Protein AF-0000000087607797 (afdb_homodimer)

Solvent-accessible surface area (backbone atoms only — not comparable to full-atom values): 13703 Å² total; per-residue (Å²): 144,82,57,82,52,51,75,56,79,77,71,75,88,51,58,47,67,42,86,51,73,30,26,49,68,57,44,38,53,50,19,45,73,79,46,53,26,26,30,69,63,54,37,72,69,48,44,59,56,51,48,63,46,35,55,72,46,87,36,72,33,28,38,43,17,37,36,46,36,62,93,74,69,45,69,41,58,49,54,64,54,64,74,49,25,79,55,68,49,94,76,67,74,69,92,58,62,56,34,24,32,27,31,34,31,56,90,86,50,33,34,39,69,35,58,35,76,50,66,29,18,33,34,24,24,95,143,80,57,82,50,49,75,58,80,81,70,78,89,52,59,45,66,41,84,50,72,32,25,49,67,57,44,39,52,48,19,46,74,78,47,50,26,26,30,70,62,55,37,71,68,50,45,59,56,51,46,62,46,37,56,73,46,86,38,71,32,28,38,42,17,39,36,45,37,61,92,74,69,43,69,40,58,51,54,64,54,64,74,44,25,79,53,70,47,93,78,62,75,68,94,58,63,57,34,24,33,26,31,34,30,58,92,84,52,34,34,37,67,34,58,35,76,50,66,27,18,34,34,23,24,96

Organism: Neolamprologus brichardi (NCBI:txid32507)

Secondary structure (DSSP, 8-state):
---SSSS----S--EEEEEEEE-HHHHHHHHHHHSSEEPP--SHHHHHHHHHHHTT-SSSEEEEEEEEETTTTEEEE---HHHH---B-S-----SSSEEEEEESSTT--EEEEETTS-EEEEEE-/---TTSS----S--EEEEEEEE-HHHHHHHHHHHSS-BPP--SHHHHHHHHHHHTT-SSSEEEEEEEEETTTTEEEE---HHHH---B-TT----SSSEEEEEESSTT--EEEEETTS-EEEEEE-

Structure (mmCIF, N/CA/C/O backbone):
data_AF-0000000087607797-model_v1
#
loop_
_entity.id
_entity.type
_entity.pdbx_description
1 polymer 'Snaclec 3-like'
#
loop_
_atom_site.group_PDB
_atom_site.id
_atom_site.type_symbol
_atom_site.label_atom_id
_atom_site.label_alt_id
_atom_site.label_comp_id
_atom_site.label_asym_id
_atom_site.label_entity_id
_atom_site.label_seq_id
_atom_site.pdbx_PDB_ins_code
_atom_site.Cartn_x
_atom_site.Cartn_y
_atom_site.Cartn_z
_atom_site.occupancy
_atom_site.B_iso_or_equiv
_atom_site.auth_seq_id
_atom_site.auth_comp_id
_atom_site.auth_asym_id
_atom_site.auth_atom_id
_atom_site.pdbx_PDB_model_num
ATOM 1 N N . ASP A 1 1 ? 11.445 7.359 -18.75 1 22.53 1 ASP A N 1
ATOM 2 C CA . ASP A 1 1 ? 10.492 6.297 -19.078 1 22.53 1 ASP A CA 1
ATOM 3 C C . ASP A 1 1 ? 9.656 5.918 -17.859 1 22.53 1 ASP A C 1
ATOM 5 O O . ASP A 1 1 ? 10.031 5.02 -17.094 1 22.53 1 ASP A O 1
ATOM 9 N N . GLY A 1 2 ? 9.094 6.926 -16.938 1 30.2 2 GLY A N 1
ATOM 10 C CA . GLY A 1 2 ? 8.5 7.414 -15.695 1 30.2 2 GLY A CA 1
ATOM 11 C C . GLY A 1 2 ? 7.035 7.027 -15.547 1 30.2 2 GLY A C 1
ATOM 12 O O . GLY A 1 2 ? 6.289 7.691 -14.82 1 30.2 2 GLY A O 1
ATOM 13 N N . GLU A 1 3 ? 6.449 6.07 -16.406 1 34.41 3 GLU A N 1
ATOM 14 C CA . GLU A 1 3 ? 5.141 5.75 -16.969 1 34.41 3 GLU A CA 1
ATOM 15 C C . GLU A 1 3 ? 4.207 5.184 -15.898 1 34.41 3 GLU A C 1
ATOM 17 O O . GLU A 1 3 ? 2.984 5.223 -16.047 1 34.41 3 GLU A O 1
ATOM 22 N N . ILE A 1 4 ? 4.582 4.262 -15.031 1 42.34 4 ILE A N 1
ATOM 23 C CA . ILE A 1 4 ? 3.578 3.49 -14.305 1 42.34 4 ILE A CA 1
ATOM 24 C C . ILE A 1 4 ? 2.783 4.414 -13.383 1 42.34 4 ILE A C 1
ATOM 26 O O . ILE A 1 4 ? 1.7 4.055 -12.922 1 42.34 4 ILE A O 1
ATOM 30 N N . CYS A 1 5 ? 3.465 5.328 -12.891 1 48.12 5 CYS A N 1
ATOM 31 C CA . CYS A 1 5 ? 2.75 6.176 -11.938 1 48.12 5 CYS A CA 1
ATOM 32 C C . CYS A 1 5 ? 1.566 6.867 -12.609 1 48.12 5 CYS A C 1
ATOM 34 O O . CYS A 1 5 ? 0.668 7.363 -11.922 1 48.12 5 CYS A O 1
ATOM 36 N N . LYS A 1 6 ? 1.805 7.551 -13.68 1 42.91 6 LYS A N 1
ATOM 37 C CA . LYS A 1 6 ? 0.663 8.289 -14.211 1 42.91 6 LYS A CA 1
ATOM 38 C C . LYS A 1 6 ? -0.475 7.348 -14.586 1 42.91 6 LYS A C 1
ATOM 40 O O . LYS A 1 6 ? -0.25 6.156 -14.828 1 42.91 6 LYS A O 1
ATOM 45 N N . ASP A 1 7 ? -1.878 7.699 -14.664 1 44.25 7 ASP A N 1
ATOM 46 C CA . ASP A 1 7 ? -3.064 7.242 -15.383 1 44.25 7 ASP A CA 1
ATOM 47 C C . ASP A 1 7 ? -2.682 6.469 -16.641 1 44.25 7 ASP A C 1
ATOM 49 O O . ASP A 1 7 ? -3.5 6.309 -17.547 1 44.25 7 ASP A O 1
ATOM 53 N N . SER A 1 8 ? -1.524 6.434 -16.984 1 39.69 8 SER A N 1
ATOM 54 C CA . SER A 1 8 ? -1.26 6.125 -18.375 1 39.69 8 SER A CA 1
ATOM 55 C C . SER A 1 8 ? -1.844 4.77 -18.766 1 39.69 8 SER A C 1
ATOM 57 O O . SER A 1 8 ? -2.047 3.908 -17.906 1 39.69 8 SER A O 1
ATOM 59 N N . ALA A 1 9 ? -2.207 4.664 -20.188 1 39.06 9 ALA A N 1
ATOM 60 C CA . ALA A 1 9 ? -2.584 3.58 -21.094 1 39.06 9 ALA A CA 1
ATOM 61 C C . ALA A 1 9 ? -1.78 2.316 -20.797 1 39.06 9 ALA A C 1
ATOM 63 O O . ALA A 1 9 ? -0.552 2.314 -20.906 1 39.06 9 ALA A O 1
ATOM 64 N N . PHE A 1 10 ? -2.104 1.546 -19.797 1 43.53 10 PHE A N 1
ATOM 65 C CA . PHE A 1 10 ? -1.528 0.219 -19.609 1 43.53 10 PHE A CA 1
ATOM 66 C C . PHE A 1 10 ? -1.007 -0.334 -20.938 1 43.53 10 PHE A C 1
ATOM 68 O O . PHE A 1 10 ? -1.175 -1.52 -21.234 1 43.53 10 PHE A O 1
ATOM 75 N N . THR A 1 11 ? -0.557 0.449 -21.719 1 41.25 11 THR A N 1
ATOM 76 C CA . THR A 1 11 ? -0.225 -0.231 -22.969 1 41.25 11 THR A CA 1
ATOM 77 C C . THR A 1 11 ? 0.602 -1.484 -22.703 1 41.25 11 THR A C 1
ATOM 79 O O . THR A 1 11 ? 0.312 -2.555 -23.234 1 41.25 11 THR A O 1
ATOM 82 N N . SER A 1 12 ? 2.145 -1.383 -22.438 1 45.06 12 SER A N 1
ATOM 83 C CA . SER A 1 12 ? 3.059 -2.5 -22.656 1 45.06 12 SER A CA 1
ATOM 84 C C . SER A 1 12 ? 3.141 -3.387 -21.406 1 45.06 12 SER A C 1
ATOM 86 O O . SER A 1 12 ? 2.682 -3.002 -20.328 1 45.06 12 SER A O 1
ATOM 88 N N . GLU A 1 13 ? 3.994 -4.711 -21.531 1 55.5 13 GLU A N 1
ATOM 89 C CA . GLU A 1 13 ? 4.094 -5.871 -20.656 1 55.5 13 GLU A CA 1
ATOM 90 C C . GLU A 1 13 ? 4.641 -5.48 -19.281 1 55.5 13 GLU A C 1
ATOM 92 O O . GLU A 1 13 ? 5.855 -5.48 -19.078 1 55.5 13 GLU A O 1
ATOM 97 N N . LYS A 1 14 ? 3.922 -5.055 -18.297 1 80.81 14 LYS A N 1
ATOM 98 C CA . LYS A 1 14 ? 4.289 -4.453 -17.016 1 80.81 14 LYS A CA 1
ATOM 99 C C . LYS A 1 14 ? 4.477 -5.52 -15.938 1 80.81 14 LYS A C 1
ATOM 101 O O . LYS A 1 14 ? 4.945 -5.219 -14.836 1 80.81 14 LYS A O 1
ATOM 106 N N . TRP A 1 15 ? 4.363 -6.84 -16.562 1 90.06 15 TRP A N 1
ATOM 107 C CA . TRP A 1 15 ? 4.438 -7.895 -15.547 1 90.06 15 TRP A CA 1
ATOM 108 C C . TRP A 1 15 ? 5.117 -9.141 -16.109 1 90.06 15 TRP A C 1
ATOM 110 O O . TRP A 1 15 ? 5.09 -9.375 -17.328 1 90.06 15 TRP A O 1
ATOM 120 N N . ILE A 1 16 ? 5.738 -9.914 -15.305 1 94 16 ILE A N 1
ATOM 121 C CA . ILE A 1 16 ? 6.395 -11.156 -15.695 1 94 16 ILE A CA 1
ATOM 122 C C . ILE A 1 16 ? 6.051 -12.258 -14.695 1 94 16 ILE A C 1
ATOM 124 O O . ILE A 1 16 ? 6.023 -12.023 -13.484 1 94 16 ILE A O 1
ATOM 128 N N . LEU A 1 17 ? 5.766 -13.43 -15.242 1 97.19 17 LEU A N 1
ATOM 129 C CA . LEU A 1 17 ? 5.559 -14.617 -14.422 1 97.19 17 LEU A CA 1
ATOM 130 C C . LEU A 1 17 ? 6.883 -15.305 -14.117 1 97.19 17 LEU A C 1
ATOM 132 O O . LEU A 1 17 ? 7.695 -15.523 -15.016 1 97.19 17 LEU A O 1
ATOM 136 N N . ILE A 1 18 ? 7.125 -15.609 -12.859 1 98.56 18 ILE A N 1
ATOM 137 C CA . ILE A 1 18 ? 8.281 -16.406 -12.453 1 98.56 18 ILE A CA 1
ATOM 138 C C . ILE A 1 18 ? 7.832 -17.812 -12.078 1 98.56 18 ILE A C 1
ATOM 140 O O . ILE A 1 18 ? 7.121 -18 -11.086 1 98.56 18 ILE A O 1
ATOM 144 N N . ASN A 1 19 ? 8.281 -18.766 -12.828 1 98.31 19 ASN A N 1
ATOM 145 C CA . ASN A 1 19 ? 7.871 -20.156 -12.625 1 98.31 19 ASN A CA 1
ATOM 146 C C . ASN A 1 19 ? 8.781 -20.875 -11.633 1 98.31 19 ASN A C 1
ATOM 148 O O . ASN A 1 19 ? 9.281 -21.953 -11.914 1 98.31 19 ASN A O 1
ATOM 152 N N . GLU A 1 20 ? 9.07 -20.266 -10.539 1 98.31 20 GLU A N 1
ATOM 153 C CA . GLU A 1 20 ? 9.703 -20.844 -9.352 1 98.31 20 GLU A CA 1
ATOM 154 C C . GLU A 1 20 ? 8.75 -20.812 -8.156 1 98.31 20 GLU A C 1
ATOM 156 O O . GLU A 1 20 ? 7.957 -19.875 -8.008 1 98.31 20 GLU A O 1
ATOM 161 N N . SER A 1 21 ? 8.898 -21.859 -7.375 1 98.56 21 SER A N 1
ATOM 162 C CA . SER A 1 21 ? 8.047 -21.922 -6.195 1 98.56 21 SER A CA 1
ATOM 163 C C . SER A 1 21 ? 8.727 -21.297 -4.984 1 98.56 21 SER A C 1
ATOM 165 O O . SER A 1 21 ? 9.797 -21.75 -4.566 1 98.56 21 SER A O 1
ATOM 167 N N . LYS A 1 22 ? 8.156 -20.281 -4.418 1 98.75 22 LYS A N 1
ATOM 168 C CA . LYS A 1 22 ? 8.656 -19.594 -3.232 1 98.75 22 LYS A CA 1
ATOM 169 C C . LYS A 1 22 ? 7.516 -19.203 -2.295 1 98.75 22 LYS A C 1
ATOM 171 O O . LYS A 1 22 ? 6.363 -19.109 -2.719 1 98.75 22 LYS A O 1
ATOM 176 N N . ASN A 1 23 ? 7.875 -19.141 -1.031 1 98.31 23 ASN A N 1
ATOM 177 C CA . ASN A 1 23 ? 6.902 -18.5 -0.156 1 98.31 23 ASN A CA 1
ATOM 178 C C . ASN A 1 23 ? 6.781 -17.016 -0.458 1 98.31 23 ASN A C 1
ATOM 180 O O . ASN A 1 23 ? 7.539 -16.469 -1.267 1 98.31 23 ASN A O 1
ATOM 184 N N . TRP A 1 24 ? 5.852 -16.344 0.14 1 97.5 24 TRP A N 1
ATOM 185 C CA . TRP A 1 24 ? 5.52 -14.977 -0.252 1 97.5 24 TRP A CA 1
ATOM 186 C C . TRP A 1 24 ? 6.699 -14.039 -0.017 1 97.5 24 TRP A C 1
ATOM 188 O O . TRP A 1 24 ? 7.047 -13.234 -0.888 1 97.5 24 TRP A O 1
ATOM 198 N N . ASP A 1 25 ? 7.344 -14.172 1.191 1 96.06 25 ASP A N 1
ATOM 199 C CA . ASP A 1 25 ? 8.461 -13.289 1.521 1 96.06 25 ASP A CA 1
ATOM 200 C C . ASP A 1 25 ? 9.617 -13.484 0.543 1 96.06 25 ASP A C 1
ATOM 202 O O . ASP A 1 25 ? 10.211 -12.508 0.074 1 96.06 25 ASP A O 1
ATOM 206 N N . ASP A 1 26 ? 9.891 -14.695 0.254 1 97.75 26 ASP A N 1
ATOM 207 C CA . ASP A 1 26 ? 10.969 -14.977 -0.688 1 97.75 26 ASP A CA 1
ATOM 208 C C . ASP A 1 26 ? 10.609 -14.5 -2.092 1 97.75 26 ASP A C 1
ATOM 210 O O . ASP A 1 26 ? 11.484 -14.055 -2.846 1 97.75 26 ASP A O 1
ATOM 214 N N . ALA A 1 27 ? 9.367 -14.656 -2.5 1 98.31 27 ALA A N 1
ATOM 215 C CA . ALA A 1 27 ? 8.906 -14.148 -3.789 1 98.31 27 ALA A CA 1
ATOM 216 C C . ALA A 1 27 ? 9.086 -12.633 -3.871 1 98.31 27 ALA A C 1
ATOM 218 O O . ALA A 1 27 ? 9.531 -12.109 -4.895 1 98.31 27 ALA A O 1
ATOM 219 N N . LEU A 1 28 ? 8.711 -11.969 -2.803 1 96.44 28 LEU A N 1
ATOM 220 C CA . LEU A 1 28 ? 8.891 -10.523 -2.744 1 96.44 28 LEU A CA 1
ATOM 221 C C . LEU A 1 28 ? 10.359 -10.148 -2.896 1 96.44 28 LEU A C 1
ATOM 223 O O . LEU A 1 28 ? 10.695 -9.258 -3.672 1 96.44 28 LEU A O 1
ATOM 227 N N . ILE A 1 29 ? 11.203 -10.797 -2.127 1 95.56 29 ILE A N 1
ATOM 228 C CA . ILE A 1 29 ? 12.633 -10.531 -2.182 1 95.56 29 ILE A CA 1
ATOM 229 C C . ILE A 1 29 ? 13.148 -10.734 -3.605 1 95.56 29 ILE A C 1
ATOM 231 O O . ILE A 1 29 ? 13.922 -9.93 -4.117 1 95.56 29 ILE A O 1
ATOM 235 N N . TYR A 1 30 ? 12.727 -11.805 -4.273 1 97.38 30 TYR A N 1
ATOM 236 C CA . TYR A 1 30 ? 13.133 -12.086 -5.645 1 97.38 30 TYR A CA 1
ATOM 237 C C . TYR A 1 30 ? 12.734 -10.953 -6.578 1 97.38 30 TYR A C 1
ATOM 239 O O . TYR A 1 30 ? 13.547 -10.477 -7.371 1 97.38 30 TYR A O 1
ATOM 247 N N . CYS A 1 31 ? 11.438 -10.57 -6.574 1 95.62 31 CYS A N 1
ATOM 248 C CA . CYS A 1 31 ? 10.953 -9.508 -7.457 1 95.62 31 CYS A CA 1
ATOM 249 C C . CYS A 1 31 ? 11.719 -8.211 -7.219 1 95.62 31 CYS A C 1
ATOM 251 O O . CYS A 1 31 ? 12.062 -7.508 -8.172 1 95.62 31 CYS A O 1
ATOM 253 N N . ARG A 1 32 ? 12.016 -7.879 -6.027 1 91.62 32 ARG A N 1
ATOM 254 C CA . ARG A 1 32 ? 12.711 -6.637 -5.711 1 91.62 32 ARG A CA 1
ATOM 255 C C . ARG A 1 32 ? 14.164 -6.688 -6.176 1 91.62 32 ARG A C 1
ATOM 257 O O . ARG A 1 32 ? 14.742 -5.664 -6.551 1 91.62 32 ARG A O 1
ATOM 264 N N . LYS A 1 33 ? 14.727 -7.82 -6.074 1 94.5 33 LYS A N 1
ATOM 265 C CA . LYS A 1 33 ? 16.109 -7.992 -6.488 1 94.5 33 LYS A CA 1
ATOM 266 C C . LYS A 1 33 ? 16.25 -7.957 -8.008 1 94.5 33 LYS A C 1
ATOM 268 O O . LYS A 1 33 ? 17.219 -7.41 -8.539 1 94.5 33 LYS A O 1
ATOM 273 N N . HIS A 1 34 ? 15.312 -8.492 -8.758 1 95.25 34 HIS A N 1
ATOM 274 C CA . HIS A 1 34 ? 15.477 -8.727 -10.188 1 95.25 34 HIS A CA 1
ATOM 275 C C . HIS A 1 34 ? 14.539 -7.848 -11.008 1 95.25 34 HIS A C 1
ATOM 277 O O . HIS A 1 34 ? 14.734 -7.676 -12.211 1 95.25 34 HIS A O 1
ATOM 283 N N . HIS A 1 35 ? 13.477 -7.285 -10.312 1 91.38 35 HIS A N 1
ATOM 284 C CA . HIS A 1 35 ? 12.461 -6.461 -10.953 1 91.38 35 HIS A CA 1
ATOM 285 C C . HIS A 1 35 ? 12.023 -5.316 -10.047 1 91.38 35 HIS A C 1
ATOM 287 O O . HIS A 1 35 ? 12.859 -4.621 -9.469 1 91.38 35 HIS A O 1
ATOM 293 N N . ASP A 1 36 ? 10.766 -4.973 -10.031 1 85.5 36 ASP A N 1
ATOM 294 C CA . ASP A 1 36 ? 10.289 -3.889 -9.18 1 85.5 36 ASP A CA 1
ATOM 295 C C . ASP A 1 36 ? 9.695 -4.434 -7.883 1 85.5 36 ASP A C 1
ATOM 297 O O . ASP A 1 36 ? 10.297 -4.309 -6.816 1 85.5 36 ASP A O 1
ATOM 301 N N . ASN A 1 37 ? 8.5 -5.129 -7.98 1 90.75 37 ASN A N 1
ATOM 302 C CA . ASN A 1 37 ? 7.766 -5.648 -6.832 1 90.75 37 ASN A CA 1
ATOM 303 C C . ASN A 1 37 ? 6.82 -6.777 -7.238 1 90.75 37 ASN A C 1
ATOM 305 O O . ASN A 1 37 ? 6.629 -7.031 -8.43 1 90.75 37 ASN A O 1
ATOM 309 N N . LEU A 1 38 ? 6.293 -7.527 -6.223 1 94.38 38 LEU A N 1
ATOM 310 C CA . LEU A 1 38 ? 5.129 -8.352 -6.543 1 94.38 38 LEU A CA 1
ATOM 311 C C . LEU A 1 38 ? 4.004 -7.5 -7.121 1 94.38 38 LEU A C 1
ATOM 313 O O . LEU A 1 38 ? 3.797 -6.363 -6.691 1 94.38 38 LEU A O 1
ATOM 317 N N . VAL A 1 39 ? 3.277 -8.039 -8.023 1 91.31 39 VAL A N 1
ATOM 318 C CA . VAL A 1 39 ? 2.324 -7.273 -8.82 1 91.31 39 VAL A CA 1
ATOM 319 C C . VAL A 1 39 ? 1.138 -6.863 -7.953 1 91.31 39 VAL A C 1
ATOM 321 O O . VAL A 1 39 ? 0.654 -7.648 -7.137 1 91.31 39 VAL A O 1
ATOM 324 N N . SER A 1 40 ? 0.708 -5.633 -8.102 1 89.62 40 SER A N 1
ATOM 325 C CA . SER A 1 40 ? -0.552 -5.133 -7.562 1 89.62 40 SER A CA 1
ATOM 326 C C . SER A 1 40 ? -1.625 -5.062 -8.641 1 89.62 40 SER A C 1
ATOM 328 O O . SER A 1 40 ? -1.319 -4.828 -9.812 1 89.62 40 SER A O 1
ATOM 330 N N . ILE A 1 41 ? -2.883 -5.316 -8.258 1 87.25 41 ILE A N 1
ATOM 331 C CA . ILE A 1 41 ? -4.016 -5.23 -9.172 1 87.25 41 ILE A CA 1
ATOM 332 C C . ILE A 1 41 ? -5.047 -4.246 -8.625 1 87.25 41 ILE A C 1
ATOM 334 O O . ILE A 1 41 ? -5.75 -4.547 -7.66 1 87.25 41 ILE A O 1
ATOM 338 N N . THR A 1 42 ? -5.145 -3.107 -9.289 1 82.06 42 THR A N 1
ATOM 339 C CA . THR A 1 42 ? -6.016 -2.076 -8.734 1 82.06 42 THR A CA 1
ATOM 340 C C . THR A 1 42 ? -7.121 -1.715 -9.727 1 82.06 42 THR A C 1
ATOM 342 O O . THR A 1 42 ? -7.848 -0.741 -9.523 1 82.06 42 THR A O 1
ATOM 345 N N . SER A 1 43 ? -7.176 -2.449 -10.844 1 81.75 43 SER A N 1
ATOM 346 C CA . SER A 1 43 ? -8.234 -2.242 -11.82 1 81.75 43 SER A CA 1
ATOM 347 C C . SER A 1 43 ? -8.594 -3.541 -12.539 1 81.75 43 SER A C 1
ATOM 349 O O . SER A 1 43 ? -7.793 -4.477 -12.562 1 81.75 43 SER A O 1
ATOM 351 N N . SER A 1 44 ? -9.766 -3.506 -13.148 1 86.06 44 SER A N 1
ATOM 352 C CA . SER A 1 44 ? -10.195 -4.672 -13.914 1 86.06 44 SER A CA 1
ATOM 353 C C . SER A 1 44 ? -9.305 -4.898 -15.125 1 86.06 44 SER A C 1
ATOM 355 O O . SER A 1 44 ? -9.07 -6.039 -15.531 1 86.06 44 SER A O 1
ATOM 357 N N . GLU A 1 45 ? -8.859 -3.811 -15.656 1 83.75 45 GLU A N 1
ATOM 358 C CA . GLU A 1 45 ? -7.953 -3.914 -16.797 1 83.75 45 GLU A CA 1
ATOM 359 C C . GLU A 1 45 ? -6.652 -4.605 -16.391 1 83.75 45 GLU A C 1
ATOM 361 O O . GLU A 1 45 ? -6.172 -5.488 -17.109 1 83.75 45 GLU A O 1
ATOM 366 N N . GLN A 1 46 ? -6.078 -4.254 -15.297 1 85.06 46 GLN A N 1
ATOM 367 C CA . GLN A 1 46 ? -4.867 -4.902 -14.797 1 85.06 46 GLN A CA 1
ATOM 368 C C . GLN A 1 46 ? -5.113 -6.379 -14.508 1 85.06 46 GLN A C 1
ATOM 370 O O . GLN A 1 46 ? -4.273 -7.227 -14.812 1 85.06 46 GLN A O 1
ATOM 375 N N . GLN A 1 47 ? -6.266 -6.664 -13.922 1 89.75 47 GLN A N 1
ATOM 376 C CA . GLN A 1 47 ? -6.629 -8.039 -13.617 1 89.75 47 GLN A CA 1
ATOM 377 C C . GLN A 1 47 ? -6.605 -8.906 -14.875 1 89.75 47 GLN A C 1
ATOM 379 O O . GLN A 1 47 ? -6.074 -10.016 -14.859 1 89.75 47 GLN A O 1
ATOM 384 N N . GLU A 1 48 ? -7.195 -8.414 -15.906 1 90.25 48 GLU A N 1
ATOM 385 C CA . GLU A 1 48 ? -7.262 -9.156 -17.156 1 90.25 48 GLU A CA 1
ATOM 386 C C . GLU A 1 48 ? -5.867 -9.422 -17.719 1 90.25 48 GLU A C 1
ATOM 388 O O . GLU A 1 48 ? -5.598 -10.508 -18.234 1 90.25 48 GLU A O 1
ATOM 393 N N . LEU A 1 49 ? -5.008 -8.492 -17.594 1 88.31 49 LEU A N 1
ATOM 394 C CA . LEU A 1 49 ? -3.654 -8.625 -18.109 1 88.31 49 LEU A CA 1
ATOM 395 C C . LEU A 1 49 ? -2.832 -9.578 -17.25 1 88.31 49 LEU A C 1
ATOM 397 O O . LEU A 1 49 ? -2.066 -10.391 -17.766 1 88.31 49 LEU A O 1
ATOM 401 N N . VAL A 1 50 ? -2.916 -9.492 -16 1 92.25 50 VAL A N 1
ATOM 402 C CA . VAL A 1 50 ? -2.154 -10.312 -15.07 1 92.25 50 VAL A CA 1
ATOM 403 C C . VAL A 1 50 ? -2.619 -11.766 -15.164 1 92.25 50 VAL A C 1
ATO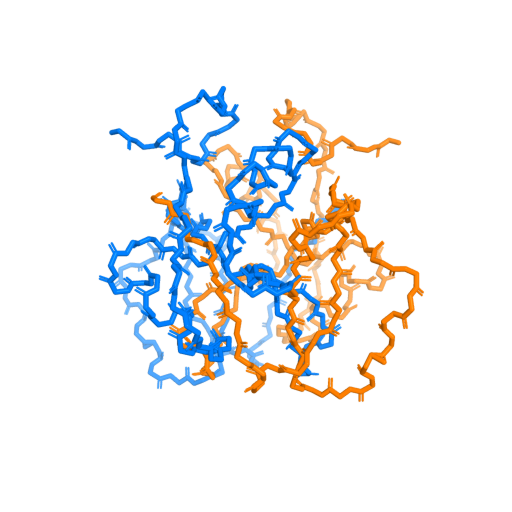M 405 O O . VAL A 1 50 ? -1.808 -12.688 -15.078 1 92.25 50 VAL A O 1
ATOM 408 N N . LYS A 1 51 ? -3.92 -11.961 -15.32 1 93.81 51 LYS A N 1
ATOM 409 C CA . LYS A 1 51 ? -4.43 -13.328 -15.43 1 93.81 51 LYS A CA 1
ATOM 410 C C . LYS A 1 51 ? -3.82 -14.047 -16.625 1 93.81 51 LYS A C 1
ATOM 412 O O . LYS A 1 51 ? -3.602 -15.258 -16.578 1 93.81 51 LYS A O 1
ATOM 417 N N . GLU A 1 52 ? -3.627 -13.336 -17.672 1 92.38 52 GLU A N 1
ATOM 418 C CA . GLU A 1 52 ? -3.018 -13.938 -18.859 1 92.38 52 GLU A CA 1
ATOM 419 C C . GLU A 1 52 ? -1.64 -14.508 -18.531 1 92.38 52 GLU A C 1
ATOM 421 O O . GLU A 1 52 ? -1.262 -15.562 -19.062 1 92.38 52 GLU A O 1
ATOM 426 N N . LYS A 1 53 ? -0.894 -13.828 -17.703 1 94.12 53 LYS A N 1
ATOM 427 C CA . LYS A 1 53 ? 0.406 -14.336 -17.281 1 94.12 53 LYS A CA 1
ATOM 428 C C . LYS A 1 53 ? 0.247 -15.539 -16.359 1 94.12 53 LYS A C 1
ATOM 430 O O . LYS A 1 53 ? 0.991 -16.516 -16.469 1 94.12 53 LYS A O 1
ATOM 435 N N . ALA A 1 54 ? -0.701 -15.484 -15.547 1 96.5 54 ALA A N 1
ATOM 436 C CA . ALA A 1 54 ? -0.905 -16.5 -14.531 1 96.5 54 ALA A CA 1
ATOM 437 C C . ALA A 1 54 ? -1.272 -17.844 -15.164 1 96.5 54 ALA A C 1
ATOM 439 O O . ALA A 1 54 ? -1.001 -18.906 -14.586 1 96.5 54 ALA A O 1
ATOM 440 N N . GLU A 1 55 ? -1.906 -17.781 -16.266 1 96.5 55 GLU A N 1
ATOM 441 C CA . GLU A 1 55 ? -2.367 -19 -16.938 1 96.5 55 GLU A CA 1
ATOM 442 C C . GLU A 1 55 ? -1.194 -19.891 -17.328 1 96.5 55 GLU A C 1
ATOM 444 O O . GLU A 1 55 ? -1.368 -21.094 -17.547 1 96.5 55 GLU A O 1
ATOM 449 N N . ASN A 1 56 ? -0.032 -19.359 -17.406 1 97.06 56 ASN A N 1
ATOM 450 C CA . ASN A 1 56 ? 1.153 -20.125 -17.797 1 97.06 56 ASN A CA 1
ATOM 451 C C . ASN A 1 56 ? 1.905 -20.641 -16.578 1 97.06 56 ASN A C 1
ATOM 453 O O . ASN A 1 56 ? 2.955 -21.281 -16.719 1 97.06 56 ASN A O 1
ATOM 457 N N . ALA A 1 57 ? 1.409 -20.453 -15.406 1 98.31 57 ALA A N 1
ATOM 458 C CA . ALA A 1 57 ? 2.062 -20.891 -14.18 1 98.31 57 ALA A CA 1
ATOM 459 C C . ALA A 1 57 ? 2.006 -22.406 -14.031 1 98.31 57 ALA A C 1
ATOM 461 O O . ALA A 1 57 ? 1.072 -23.047 -14.523 1 98.31 57 ALA A O 1
ATOM 462 N N . THR A 1 58 ? 2.982 -22.922 -13.312 1 98.38 58 THR A N 1
ATOM 463 C CA . THR A 1 58 ? 3.018 -24.359 -13.078 1 98.38 58 THR A CA 1
ATOM 464 C C . THR A 1 58 ? 2.322 -24.719 -11.766 1 98.38 58 THR A C 1
ATOM 466 O O . THR A 1 58 ? 2.027 -25.875 -11.508 1 98.38 58 THR A O 1
ATOM 469 N N . THR A 1 59 ? 2.088 -23.766 -10.898 1 98.62 59 THR A N 1
ATOM 470 C CA . THR A 1 59 ? 1.371 -23.984 -9.641 1 98.62 59 THR A CA 1
ATOM 471 C C . THR A 1 59 ? -0.088 -23.547 -9.773 1 98.62 59 THR A C 1
ATOM 473 O O . THR A 1 59 ? -0.432 -22.766 -10.656 1 98.62 59 THR A O 1
ATOM 476 N N . ALA A 1 60 ? -0.943 -24.062 -8.914 1 98.06 60 ALA A N 1
ATOM 477 C CA . ALA A 1 60 ? -2.379 -23.797 -8.953 1 98.06 60 ALA A CA 1
ATOM 478 C C . ALA A 1 60 ? -2.676 -22.344 -8.578 1 98.06 60 ALA A C 1
ATOM 480 O O . ALA A 1 60 ? -3.775 -21.844 -8.82 1 98.06 60 ALA A O 1
ATOM 481 N N . TYR A 1 61 ? -1.726 -21.719 -7.961 1 98.19 61 TYR A N 1
ATOM 482 C CA . TYR A 1 61 ? -1.834 -20.328 -7.539 1 98.19 61 TYR A CA 1
ATOM 483 C C . TYR A 1 61 ? -0.566 -19.562 -7.879 1 98.19 61 TYR A C 1
ATOM 485 O O . TYR A 1 61 ? 0.495 -20.156 -8.086 1 98.19 61 TYR A O 1
ATOM 493 N N . VAL A 1 62 ? -0.759 -18.188 -7.988 1 98.75 62 VAL A N 1
ATOM 494 C CA . VAL A 1 62 ? 0.398 -17.312 -8.078 1 98.75 62 VAL A CA 1
ATOM 495 C C . VAL A 1 62 ? 0.296 -16.203 -7.027 1 98.75 62 VAL A C 1
ATOM 497 O O . VAL A 1 62 ? -0.791 -15.688 -6.77 1 98.75 62 VAL A O 1
ATOM 500 N N . TRP A 1 63 ? 1.451 -15.922 -6.41 1 98.5 63 TRP A N 1
ATOM 501 C CA . TRP A 1 63 ? 1.467 -14.852 -5.426 1 98.5 63 TRP A CA 1
ATOM 502 C C . TRP A 1 63 ? 1.246 -13.492 -6.09 1 98.5 63 TRP A C 1
ATOM 504 O O . TRP A 1 63 ? 1.827 -13.211 -7.141 1 98.5 63 TRP A O 1
ATOM 514 N N . LEU A 1 64 ? 0.436 -12.719 -5.492 1 96.62 64 LEU A N 1
ATOM 515 C CA . LEU A 1 64 ? 0.299 -11.289 -5.754 1 96.62 64 LEU A CA 1
ATOM 516 C C . LEU A 1 64 ? 0.939 -10.469 -4.641 1 96.62 64 LEU A C 1
ATOM 518 O O . LEU A 1 64 ? 1.33 -11.016 -3.605 1 96.62 64 LEU A O 1
ATOM 522 N N . GLY A 1 65 ? 1 -9.172 -4.867 1 94.81 65 GLY A N 1
ATOM 523 C CA . GLY A 1 65 ? 1.651 -8.289 -3.908 1 94.81 65 GLY A CA 1
ATOM 524 C C . GLY A 1 65 ? 0.725 -7.828 -2.801 1 94.81 65 GLY A C 1
ATOM 525 O O . GLY A 1 65 ? 0.901 -6.738 -2.252 1 94.81 65 GLY A O 1
ATOM 526 N N . LEU A 1 66 ? -0.27 -8.562 -2.438 1 92.31 66 LEU A N 1
ATOM 527 C CA . LEU A 1 66 ? -1.233 -8.195 -1.407 1 92.31 66 LEU A CA 1
ATOM 528 C C . LEU A 1 66 ? -0.981 -8.969 -0.121 1 92.31 66 LEU A C 1
ATOM 530 O O . LEU A 1 66 ? -0.933 -10.203 -0.135 1 92.31 66 LEU A O 1
ATOM 534 N N . ARG A 1 67 ? -0.801 -8.25 1.014 1 91.44 67 ARG A N 1
ATOM 535 C CA . ARG A 1 67 ? -0.418 -8.844 2.291 1 91.44 67 ARG A CA 1
ATOM 536 C C . ARG A 1 67 ? -1.278 -8.297 3.426 1 91.44 67 ARG A C 1
ATOM 538 O O . ARG A 1 67 ? -1.772 -7.168 3.352 1 91.44 67 ARG A O 1
ATOM 545 N N . TYR A 1 68 ? -1.451 -9.164 4.469 1 89.62 68 TYR A N 1
ATOM 546 C CA . TYR A 1 68 ? -2.184 -8.742 5.66 1 89.62 68 TYR A CA 1
ATOM 547 C C . TYR A 1 68 ? -1.229 -8.273 6.75 1 89.62 68 TYR A C 1
ATOM 549 O O . TYR A 1 68 ? -0.216 -8.922 7.023 1 89.62 68 TYR A O 1
ATOM 557 N N . SER A 1 69 ? -1.492 -7.094 7.25 1 87 69 SER A N 1
ATOM 558 C CA . SER A 1 69 ? -0.791 -6.621 8.438 1 87 69 SER A CA 1
ATOM 559 C C . SER A 1 69 ? -1.614 -6.859 9.703 1 87 69 SER A C 1
ATOM 561 O O . SER A 1 69 ? -2.641 -6.211 9.906 1 87 69 SER A O 1
ATOM 563 N N . CYS A 1 70 ? -1.071 -7.723 10.5 1 86 70 CYS A N 1
ATOM 564 C CA . CYS A 1 70 ? -1.761 -7.992 11.758 1 86 70 CYS A CA 1
ATOM 565 C C . CYS A 1 70 ? -1.701 -6.781 12.68 1 86 70 CYS A C 1
ATOM 567 O O . CYS A 1 70 ? -2.68 -6.465 13.359 1 86 70 CYS A O 1
ATOM 569 N N . ALA A 1 71 ? -0.597 -6.133 12.695 1 82.25 71 ALA A N 1
ATOM 570 C CA . ALA A 1 71 ? -0.392 -4.98 13.57 1 82.25 71 ALA A CA 1
ATOM 571 C C . ALA A 1 71 ? -1.377 -3.863 13.242 1 82.25 71 ALA A C 1
ATOM 573 O O . ALA A 1 71 ? -1.885 -3.193 14.148 1 82.25 71 ALA A O 1
ATOM 574 N N . LEU A 1 72 ? -1.701 -3.709 11.977 1 84.19 72 LEU A N 1
ATOM 575 C CA . LEU A 1 72 ? -2.553 -2.598 11.57 1 84.19 72 LEU A CA 1
ATOM 576 C C . LEU A 1 72 ? -3.961 -3.084 11.242 1 84.19 72 LEU A C 1
ATOM 578 O O . LEU A 1 72 ? -4.863 -2.275 11.016 1 84.19 72 LEU A O 1
ATOM 582 N N . ASP A 1 73 ? -4.121 -4.391 11.195 1 84.56 73 ASP A N 1
ATOM 583 C CA . ASP A 1 73 ? -5.391 -5.031 10.859 1 84.56 73 ASP A CA 1
ATOM 584 C C . ASP A 1 73 ? -5.91 -4.543 9.508 1 84.56 73 ASP A C 1
ATOM 586 O O . ASP A 1 73 ? -7.055 -4.098 9.406 1 84.56 73 ASP A O 1
ATOM 590 N N . LEU A 1 74 ? -5.066 -4.594 8.492 1 84.44 74 LEU A N 1
ATOM 591 C CA . LEU A 1 74 ? -5.465 -4.172 7.152 1 84.44 74 LEU A CA 1
ATOM 592 C C . LEU A 1 74 ? -4.691 -4.941 6.086 1 84.44 74 LEU A C 1
ATOM 594 O O . LEU A 1 74 ? -3.594 -5.441 6.352 1 84.44 74 LEU A O 1
ATOM 598 N N . TRP A 1 75 ? -5.336 -5.012 4.922 1 87.19 75 TRP A N 1
ATOM 599 C CA . TRP A 1 75 ? -4.66 -5.5 3.723 1 87.19 75 TRP A CA 1
ATOM 600 C C . TRP A 1 75 ? -3.973 -4.363 2.979 1 87.19 75 TRP A C 1
ATOM 602 O O . TRP A 1 75 ? -4.523 -3.266 2.865 1 87.19 75 TRP A O 1
ATOM 612 N N . PHE A 1 76 ? -2.74 -4.633 2.531 1 86.5 76 PHE A N 1
ATOM 613 C CA . PHE A 1 76 ? -2.076 -3.588 1.763 1 86.5 76 PHE A CA 1
ATOM 614 C C . PHE A 1 76 ? -1.293 -4.184 0.6 1 86.5 76 PHE A C 1
ATOM 616 O O . PHE A 1 76 ? -0.765 -5.293 0.704 1 86.5 76 PHE A O 1
ATOM 623 N N . TRP A 1 77 ? -1.229 -3.5 -0.51 1 88.44 77 TRP A N 1
ATOM 624 C CA . TRP A 1 77 ? -0.36 -3.836 -1.633 1 88.44 77 TRP A CA 1
ATOM 625 C C . TRP A 1 77 ? 1.075 -3.402 -1.358 1 88.44 77 TRP A C 1
ATOM 627 O O . TRP A 1 77 ? 1.312 -2.309 -0.84 1 88.44 77 TRP A O 1
ATOM 637 N N . VAL A 1 78 ? 1.957 -4.344 -1.727 1 86.62 78 VAL A N 1
ATOM 638 C CA . VAL A 1 78 ? 3.359 -3.943 -1.689 1 86.62 78 VAL A CA 1
ATOM 639 C C . VAL A 1 78 ? 3.748 -3.295 -3.018 1 86.62 78 VAL A C 1
ATOM 641 O O . VAL A 1 78 ? 3.525 -3.871 -4.086 1 86.62 78 VAL A O 1
ATOM 644 N N . ASP A 1 79 ? 3.529 -2.037 -3.252 1 72.12 79 ASP A N 1
ATOM 645 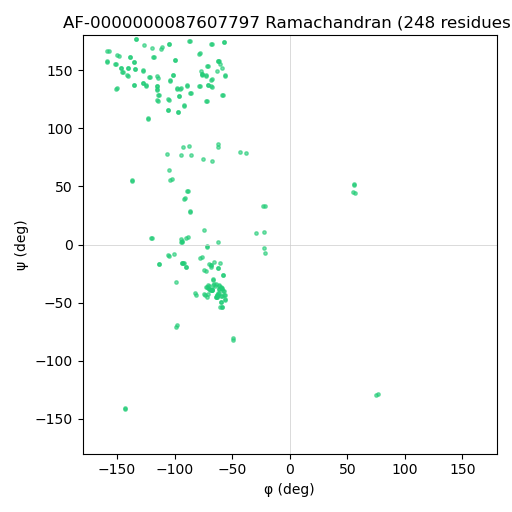C CA . ASP A 1 79 ? 3.854 -1.475 -4.559 1 72.12 79 ASP A CA 1
ATOM 646 C C . ASP A 1 79 ? 4.762 -0.255 -4.422 1 72.12 79 ASP A C 1
ATOM 648 O O . ASP A 1 79 ? 5.188 0.087 -3.316 1 72.12 79 ASP A O 1
ATOM 652 N N . ASP A 1 80 ? 5.129 0.035 -5.691 1 65.62 80 ASP A N 1
ATOM 653 C CA . ASP A 1 80 ? 6.129 1.099 -5.746 1 65.62 80 ASP A CA 1
ATOM 654 C C . ASP A 1 80 ? 5.465 2.467 -5.895 1 65.62 80 ASP A C 1
ATOM 656 O O . ASP A 1 80 ? 5.902 3.289 -6.703 1 65.62 80 ASP A O 1
ATOM 660 N N . GLN A 1 81 ? 4.48 2.586 -5.266 1 68 81 GLN A N 1
ATOM 661 C CA . GLN A 1 81 ? 3.822 3.879 -5.422 1 68 81 GLN A CA 1
ATOM 662 C C . GLN A 1 81 ? 4.762 5.023 -5.043 1 68 81 GLN A C 1
ATOM 664 O O . GLN A 1 81 ? 4.617 6.141 -5.547 1 68 81 GLN A O 1
ATOM 669 N N . LEU A 1 82 ? 5.711 4.766 -4.199 1 69.12 82 LEU A N 1
ATOM 670 C CA . LEU A 1 82 ? 6.688 5.789 -3.852 1 69.12 82 LEU A CA 1
ATOM 671 C C . LEU A 1 82 ? 7.594 6.098 -5.039 1 69.12 82 LEU A C 1
ATOM 673 O O . LEU A 1 82 ? 8.203 7.168 -5.102 1 69.12 82 LEU A O 1
ATOM 677 N N . ALA A 1 83 ? 7.586 5.199 -5.898 1 64.56 83 ALA A N 1
ATOM 678 C CA . ALA A 1 83 ? 8.398 5.426 -7.09 1 64.56 83 ALA A CA 1
ATOM 679 C C . ALA A 1 83 ? 7.766 6.473 -8 1 64.56 83 ALA A C 1
ATOM 681 O O . ALA A 1 83 ? 8.453 7.113 -8.797 1 64.56 83 ALA A O 1
ATOM 682 N N . CYS A 1 84 ? 6.492 6.637 -7.844 1 68.56 84 CYS A N 1
ATOM 683 C CA . CYS A 1 84 ? 5.793 7.566 -8.727 1 68.56 84 CYS A CA 1
ATOM 684 C C . CYS A 1 84 ? 5.957 9 -8.242 1 68.56 84 CYS A C 1
ATOM 686 O O . CYS A 1 84 ? 6.113 9.914 -9.055 1 68.56 84 CYS A O 1
ATOM 688 N N . TYR A 1 85 ? 5.84 9.195 -7.027 1 82.62 85 TYR A N 1
ATOM 689 C CA . TYR A 1 85 ? 5.996 10.523 -6.453 1 82.62 85 TYR A CA 1
ATOM 690 C C . TYR A 1 85 ? 6.539 10.445 -5.031 1 82.62 85 TYR A C 1
ATOM 692 O O . TYR A 1 85 ? 6.121 9.586 -4.25 1 82.62 85 TYR A O 1
ATOM 700 N N . GLN A 1 86 ? 7.5 11.25 -4.715 1 87.88 86 GLN A N 1
ATOM 701 C CA . GLN A 1 86 ? 8.008 11.414 -3.357 1 87.88 86 GLN A CA 1
ATOM 702 C C . GLN A 1 86 ? 8.445 12.852 -3.1 1 87.88 86 GLN A C 1
ATOM 704 O O . GLN A 1 86 ? 8.82 13.562 -4.031 1 87.88 86 GLN A O 1
ATOM 709 N N . ASN A 1 87 ? 8.32 13.273 -1.927 1 93.31 87 ASN A N 1
ATOM 710 C CA . ASN A 1 87 ? 8.695 14.625 -1.541 1 93.31 87 ASN A CA 1
ATOM 711 C C . ASN A 1 87 ? 9.445 14.641 -0.212 1 93.31 87 ASN A C 1
ATOM 713 O O . ASN A 1 87 ? 9.086 15.383 0.703 1 93.31 87 ASN A O 1
ATOM 717 N N . TRP A 1 88 ? 10.5 13.891 -0.131 1 92.75 88 TRP A N 1
ATOM 718 C CA . TRP A 1 88 ? 11.25 13.672 1.102 1 92.75 88 TRP A CA 1
ATOM 719 C C . TRP A 1 88 ? 12.055 14.914 1.478 1 92.75 88 TRP A C 1
ATOM 721 O O . TRP A 1 88 ? 12.609 15.594 0.608 1 92.75 88 TRP A O 1
ATOM 731 N N . ALA A 1 89 ? 12.125 15.086 2.748 1 92 89 ALA A N 1
ATOM 732 C CA . ALA A 1 89 ? 13.125 16.016 3.258 1 92 89 ALA A CA 1
ATOM 733 C C . ALA A 1 89 ? 14.523 15.406 3.217 1 92 89 ALA A C 1
ATOM 735 O O . ALA A 1 89 ? 14.664 14.18 3.246 1 92 89 ALA A O 1
ATOM 736 N N . ASN A 1 90 ? 15.711 16.031 2.98 1 80.75 90 ASN A N 1
ATOM 737 C CA . ASN A 1 90 ? 17.094 15.57 2.871 1 80.75 90 ASN A CA 1
ATOM 738 C C . ASN A 1 90 ? 17.562 14.914 4.168 1 80.75 90 ASN A C 1
ATOM 740 O O . ASN A 1 90 ? 18.469 14.086 4.152 1 80.75 90 ASN A O 1
ATOM 744 N N . GLU A 1 91 ? 17.172 14.891 5.301 1 61.75 91 GLU A N 1
ATOM 745 C CA . GLU A 1 91 ? 17.812 14.523 6.559 1 61.75 91 GLU A CA 1
ATOM 746 C C . GLU A 1 91 ? 17.453 13.102 6.969 1 61.75 91 GLU A C 1
ATOM 748 O O . GLU A 1 91 ? 18.203 12.445 7.695 1 61.75 91 GLU A O 1
ATOM 753 N N . THR A 1 92 ? 16.219 12.203 6.797 1 58 92 THR A N 1
ATOM 754 C CA . THR A 1 92 ? 15.695 11.555 7.992 1 58 92 THR A CA 1
ATOM 755 C C . THR A 1 92 ? 16.016 10.062 7.988 1 58 92 THR A C 1
ATOM 757 O O . THR A 1 92 ? 15.5 9.312 7.164 1 58 92 THR A O 1
ATOM 760 N N . ASP A 1 93 ? 17.125 9.617 8.281 1 57.47 93 ASP A N 1
ATOM 761 C CA . ASP A 1 93 ? 17.422 8.219 8.578 1 57.47 93 ASP A CA 1
ATOM 762 C C . ASP A 1 93 ? 16.766 7.785 9.891 1 57.47 93 ASP A C 1
ATOM 764 O O . ASP A 1 93 ? 17 8.383 10.938 1 57.47 93 ASP A O 1
ATOM 768 N N . THR A 1 94 ? 15.648 7.582 10.18 1 63.03 94 THR A N 1
ATOM 769 C CA . THR A 1 94 ? 15.398 7.129 11.539 1 63.03 94 THR A CA 1
ATOM 770 C C . THR A 1 94 ? 15.367 5.605 11.609 1 63.03 94 THR A C 1
ATOM 772 O O . THR A 1 94 ? 14.859 4.949 10.695 1 63.03 94 THR A O 1
ATOM 775 N N . GLY A 1 95 ? 16.609 5.039 11.727 1 61.5 95 GLY A N 1
ATOM 776 C CA . GLY A 1 95 ? 17.062 3.676 11.969 1 61.5 95 GLY A CA 1
ATOM 777 C C . GLY A 1 95 ? 16.078 2.867 12.797 1 61.5 95 GLY A C 1
ATOM 778 O O . GLY A 1 95 ? 16.469 1.879 13.43 1 61.5 95 GLY A O 1
ATOM 779 N N . HIS A 1 96 ? 14.758 3.314 13.102 1 74.75 96 HIS A N 1
ATOM 780 C CA . HIS A 1 96 ? 13.977 2.475 14 1 74.75 96 HIS A CA 1
ATOM 781 C C . HIS A 1 96 ? 12.719 1.959 13.312 1 74.75 96 HIS A C 1
ATOM 783 O O . HIS A 1 96 ? 12.375 2.402 12.219 1 74.75 96 HIS A O 1
ATOM 789 N N . CYS A 1 97 ? 12.109 0.938 13.812 1 84.06 97 CYS A N 1
ATOM 790 C CA . CYS A 1 97 ? 10.93 0.243 13.305 1 84.06 97 CYS A CA 1
ATOM 791 C C . CYS A 1 97 ? 9.664 1.039 13.594 1 84.06 97 CYS A C 1
ATOM 793 O O . CYS A 1 97 ? 8.633 0.826 12.945 1 84.06 97 CYS A O 1
ATOM 795 N N . ASN A 1 98 ? 9.656 2.066 14.383 1 88.69 98 ASN A N 1
ATOM 796 C CA . ASN A 1 98 ? 8.469 2.834 14.75 1 88.69 98 ASN A CA 1
ATOM 797 C C . ASN A 1 98 ? 8.414 4.164 14 1 88.69 98 ASN A C 1
ATOM 799 O O . ASN A 1 98 ? 8.32 5.223 14.625 1 88.69 98 ASN A O 1
ATOM 803 N N . LEU A 1 99 ? 8.469 3.998 12.625 1 92.62 99 LEU A N 1
ATOM 804 C CA . LEU A 1 99 ? 8.547 5.215 11.828 1 92.62 99 LEU A CA 1
ATOM 805 C C . LEU A 1 99 ? 7.305 5.379 10.961 1 92.62 99 LEU A C 1
ATOM 807 O O . LEU A 1 99 ? 6.789 4.402 10.414 1 92.62 99 LEU A O 1
ATOM 811 N N . ALA A 1 100 ? 6.836 6.551 10.945 1 94.88 100 ALA A N 1
ATOM 812 C CA . ALA A 1 100 ? 5.812 7.016 10.016 1 94.88 100 ALA A CA 1
ATOM 813 C C . ALA A 1 100 ? 6.191 8.367 9.414 1 94.88 100 ALA A C 1
ATOM 815 O O . ALA A 1 100 ? 7.242 8.93 9.734 1 94.88 100 ALA A O 1
ATOM 816 N N . VAL A 1 101 ? 5.316 8.797 8.5 1 95.25 101 VAL A N 1
ATOM 817 C CA . VAL A 1 101 ? 5.719 10 7.785 1 95.25 101 VAL A CA 1
ATOM 818 C C . VAL A 1 101 ? 4.754 11.141 8.109 1 95.25 101 VAL A C 1
ATOM 820 O O . VAL A 1 101 ? 3.539 10.938 8.156 1 95.25 101 VAL A O 1
ATOM 823 N N . ALA A 1 102 ? 5.312 12.25 8.383 1 97.25 102 ALA A N 1
ATOM 824 C CA . ALA A 1 102 ? 4.566 13.492 8.555 1 97.25 102 ALA A CA 1
ATOM 825 C C . ALA A 1 102 ? 5.051 14.562 7.578 1 97.25 102 ALA A C 1
ATOM 827 O O . ALA A 1 102 ? 6.234 14.609 7.234 1 97.25 102 ALA A O 1
ATOM 828 N N . MET A 1 103 ? 4.125 15.336 7.129 1 97.69 103 MET A N 1
ATOM 829 C CA . MET A 1 103 ? 4.445 16.469 6.273 1 97.69 103 MET A CA 1
ATOM 830 C C . MET A 1 103 ? 4.52 17.766 7.082 1 97.69 103 MET A C 1
ATOM 832 O O . MET A 1 103 ? 3.672 18 7.945 1 97.69 103 MET A O 1
ATOM 836 N N . GLU A 1 104 ? 5.512 18.516 6.836 1 97.62 104 GLU A N 1
ATOM 837 C CA . GLU A 1 104 ? 5.586 19.797 7.523 1 97.62 104 GLU A CA 1
ATOM 838 C C . GLU A 1 104 ? 4.488 20.75 7.039 1 97.62 104 GLU A C 1
ATOM 840 O O . GLU A 1 104 ? 4.156 20.766 5.852 1 97.62 104 GLU A O 1
ATOM 845 N N . THR A 1 105 ? 3.908 21.531 7.938 1 97.88 105 THR A N 1
ATOM 846 C CA . THR A 1 105 ? 2.758 22.359 7.602 1 97.88 105 THR A CA 1
ATOM 847 C C . THR A 1 105 ? 3.207 23.734 7.113 1 97.88 105 THR A C 1
ATOM 849 O O . THR A 1 105 ? 2.428 24.453 6.496 1 97.88 105 THR A O 1
ATOM 852 N N . GLY A 1 106 ? 4.402 24.094 7.426 1 93.81 106 GLY A N 1
ATOM 853 C CA . GLY A 1 106 ? 5.012 25.312 6.918 1 93.81 106 GLY A CA 1
ATOM 854 C C . GLY A 1 106 ? 6.152 25.047 5.949 1 93.81 106 GLY A C 1
ATOM 855 O O . GLY A 1 106 ? 6.523 23.891 5.719 1 93.81 106 GLY A O 1
ATOM 856 N N . GLY A 1 107 ? 6.578 26.047 5.332 1 93.31 107 GLY A N 1
ATOM 857 C CA . GLY A 1 107 ? 7.738 25.922 4.465 1 93.31 107 GLY A CA 1
ATOM 858 C C . GLY A 1 107 ? 7.438 25.219 3.154 1 93.31 107 GLY A C 1
ATOM 859 O O . GLY A 1 107 ? 6.504 25.609 2.441 1 93.31 107 GLY A O 1
ATOM 860 N N . GLU A 1 108 ? 8.242 24.172 2.76 1 94.62 108 GLU A N 1
ATOM 861 C CA . GLU A 1 108 ? 8.148 23.5 1.461 1 94.62 108 GLU A CA 1
ATOM 862 C C . GLU A 1 108 ? 7.254 22.266 1.531 1 94.62 108 GLU A C 1
ATOM 864 O O . GLU A 1 108 ? 7.094 21.562 0.54 1 94.62 108 GLU A O 1
ATOM 869 N N . HIS A 1 109 ? 6.691 22.031 2.693 1 97 109 HIS A N 1
ATOM 870 C CA . HIS A 1 109 ? 5.758 20.922 2.887 1 97 109 HIS A CA 1
ATOM 871 C C . HIS A 1 109 ? 6.398 19.594 2.5 1 97 109 HIS A C 1
ATOM 873 O O . HIS A 1 109 ? 5.789 18.797 1.791 1 97 109 HIS A O 1
ATOM 879 N N . LYS A 1 110 ? 7.656 19.422 2.955 1 96.5 110 LYS A N 1
ATOM 880 C CA . LYS A 1 110 ? 8.398 18.172 2.744 1 96.5 110 LYS A CA 1
ATOM 881 C C . LYS A 1 110 ? 7.941 17.094 3.709 1 96.5 110 LYS A C 1
ATOM 883 O O . LYS A 1 110 ? 7.242 17.375 4.684 1 96.5 110 LYS A O 1
ATOM 888 N N . TRP A 1 111 ? 8.344 15.875 3.344 1 95.81 111 TRP A N 1
ATOM 889 C CA . TRP A 1 111 ? 7.996 14.703 4.145 1 95.81 111 TRP A CA 1
ATOM 890 C C . TRP A 1 111 ? 9.117 14.359 5.117 1 95.81 111 TRP A C 1
ATOM 892 O O . TRP A 1 111 ? 10.281 14.266 4.723 1 95.81 111 TRP A O 1
ATOM 902 N N . PHE A 1 112 ? 8.742 14.102 6.363 1 94.62 112 PHE A N 1
ATOM 903 C CA . PHE A 1 112 ? 9.711 13.766 7.398 1 94.62 112 PHE A CA 1
ATOM 904 C C . PHE A 1 112 ? 9.367 12.438 8.055 1 94.62 112 PHE A C 1
ATOM 906 O O . PHE A 1 112 ? 8.203 12.156 8.328 1 94.62 112 PHE A O 1
ATOM 913 N N . LYS A 1 113 ? 10.438 11.656 8.242 1 94.38 113 LYS A N 1
ATOM 914 C CA . LYS A 1 113 ? 10.281 10.469 9.078 1 94.38 113 LYS A CA 1
ATOM 915 C C . LYS A 1 113 ? 10.141 10.852 10.555 1 94.38 113 LYS A C 1
ATOM 917 O O . LYS A 1 113 ? 10.969 11.586 11.094 1 94.38 113 LYS A O 1
ATOM 922 N N . LYS A 1 114 ? 9.07 10.414 11.133 1 93.69 114 LYS A N 1
ATOM 923 C CA . LYS A 1 114 ? 8.812 10.734 12.531 1 93.69 114 LYS A CA 1
ATOM 924 C C . LYS A 1 114 ? 8.523 9.469 13.336 1 93.69 114 LYS A C 1
ATOM 926 O O . LYS A 1 114 ? 8.078 8.461 12.781 1 93.69 114 LYS A O 1
ATOM 931 N N . ASP A 1 115 ? 8.883 9.5 14.633 1 93.31 115 ASP A N 1
ATOM 932 C CA . ASP A 1 115 ? 8.43 8.445 15.531 1 93.31 115 ASP A CA 1
ATOM 933 C C . ASP A 1 115 ? 6.91 8.375 15.578 1 93.31 115 ASP A C 1
ATOM 935 O O . ASP A 1 115 ? 6.242 9.398 15.75 1 93.31 115 ASP A O 1
ATOM 939 N N . ASP A 1 116 ? 6.344 7.219 15.383 1 94.94 116 ASP A N 1
ATOM 940 C CA . ASP A 1 116 ? 4.902 7.074 15.219 1 94.94 116 ASP A CA 1
ATOM 941 C C . ASP A 1 116 ? 4.172 7.309 16.547 1 94.94 116 ASP A C 1
ATOM 943 O O . ASP A 1 116 ? 2.939 7.355 16.578 1 94.94 116 ASP A O 1
ATOM 947 N N . GLU A 1 117 ? 4.941 7.555 17.609 1 95.38 117 GLU A N 1
ATOM 948 C CA . GLU A 1 117 ? 4.34 7.852 18.906 1 95.38 117 GLU A CA 1
ATOM 949 C C . GLU A 1 117 ? 4.16 9.352 19.094 1 95.38 117 GLU A C 1
ATOM 951 O O . GLU A 1 117 ? 3.463 9.789 20.016 1 95.38 117 GLU A O 1
ATOM 956 N N . GLU A 1 118 ? 4.852 10.133 18.25 1 96.94 118 GLU A N 1
ATOM 957 C CA . GLU A 1 118 ? 4.617 11.57 18.328 1 96.94 118 GLU A CA 1
ATOM 958 C C . GLU A 1 118 ? 3.17 11.914 17.984 1 96.94 118 GLU A C 1
ATOM 960 O O . GLU A 1 118 ? 2.475 11.125 17.344 1 96.94 118 GLU A O 1
ATOM 965 N N . LYS A 1 119 ? 2.76 13.078 18.453 1 98.69 119 LYS A N 1
ATOM 966 C CA . LYS A 1 119 ? 1.371 13.461 18.219 1 98.69 119 LYS A CA 1
ATOM 967 C C . LYS A 1 119 ? 1.283 14.688 17.328 1 98.69 119 LYS A C 1
ATOM 969 O O . LYS A 1 119 ? 1.907 15.719 17.594 1 98.69 119 LYS A O 1
ATOM 974 N N . PHE A 1 120 ? 0.561 14.57 16.219 1 98.81 120 PHE A N 1
ATOM 975 C CA . PHE A 1 120 ? 0.339 15.648 15.258 1 98.81 120 PHE A CA 1
ATOM 976 C C . PHE A 1 120 ? -1.105 15.648 14.773 1 98.81 120 PHE A C 1
ATOM 978 O O . PHE A 1 120 ? -1.854 14.703 15.023 1 98.81 120 PHE A O 1
ATOM 985 N N . ASN A 1 121 ? -1.525 16.812 14.203 1 98.88 121 ASN A N 1
ATOM 986 C CA . ASN A 1 121 ? -2.715 16.766 13.359 1 98.88 121 ASN A CA 1
ATOM 987 C C . ASN A 1 121 ? -2.545 15.766 12.211 1 98.88 121 ASN A C 1
ATOM 989 O O . ASN A 1 121 ? -1.479 15.172 12.055 1 98.88 121 ASN A O 1
ATOM 993 N N . PHE A 1 122 ? -3.623 15.578 11.484 1 98.75 122 PHE A N 1
ATOM 994 C CA . PHE A 1 122 ? -3.514 14.594 10.414 1 98.75 122 PHE A CA 1
ATOM 995 C C . PHE A 1 122 ? -4.586 14.828 9.352 1 98.75 122 PHE A C 1
ATOM 997 O O . PHE A 1 122 ? -5.57 15.523 9.602 1 98.75 122 PHE A O 1
ATOM 1004 N N . ILE A 1 123 ? -4.32 14.352 8.219 1 96.81 123 ILE A N 1
ATOM 1005 C CA . ILE A 1 123 ? -5.219 14.539 7.082 1 96.81 123 ILE A CA 1
ATOM 1006 C C . ILE A 1 123 ? -5.801 13.195 6.66 1 96.81 123 ILE A C 1
ATOM 1008 O O . ILE A 1 123 ? -5.07 12.211 6.5 1 96.81 123 ILE A O 1
ATOM 1012 N N . CYS A 1 124 ? -7.148 13.164 6.547 1 94.62 124 CYS A N 1
ATOM 1013 C CA . CYS A 1 124 ? -7.867 11.977 6.105 1 94.62 124 CYS A CA 1
ATOM 1014 C C . CYS A 1 124 ? -8.328 12.117 4.664 1 94.62 124 CYS A C 1
ATOM 1016 O O . CYS A 1 124 ? -8.742 13.203 4.246 1 94.62 124 CYS A O 1
ATOM 1018 N N . SER A 1 125 ? -8.203 10.953 3.98 1 88.75 125 SER A N 1
ATOM 1019 C CA . SER A 1 125 ? -8.953 10.867 2.729 1 88.75 125 SER A CA 1
ATOM 1020 C C . SER A 1 125 ? -10.438 10.633 2.984 1 88.75 125 SER A C 1
ATOM 1022 O O . SER A 1 125 ? -10.812 10.078 4.016 1 88.75 125 SER A O 1
ATOM 1024 N N . LEU A 1 126 ? -11.203 11.219 2.084 1 82.5 126 LEU A N 1
ATOM 1025 C CA . LEU A 1 126 ? -12.648 11.078 2.252 1 82.5 126 LEU A CA 1
ATOM 1026 C C . LEU A 1 126 ? -13.188 9.922 1.414 1 82.5 126 LEU A C 1
ATOM 1028 O O . LEU A 1 126 ? -12.648 9.625 0.346 1 82.5 126 LEU A O 1
ATOM 1032 N N . ASP B 1 1 ? -20.781 6.008 -6.457 1 22.09 1 ASP B N 1
ATOM 1033 C CA . ASP B 1 1 ? -19.906 7.152 -6.637 1 22.09 1 ASP B CA 1
ATOM 1034 C C . ASP B 1 1 ? -18.438 6.758 -6.406 1 22.09 1 ASP B C 1
ATOM 1036 O O . ASP B 1 1 ? -17.969 6.742 -5.266 1 22.09 1 ASP B O 1
ATOM 1040 N N . GLY B 1 2 ? -17.797 5.621 -7.102 1 30.12 2 GLY B N 1
ATOM 1041 C CA . GLY B 1 2 ? -16.797 4.625 -7.434 1 30.12 2 GLY B CA 1
ATOM 1042 C C . GLY B 1 2 ? -15.492 5.234 -7.914 1 30.12 2 GLY B C 1
ATOM 1043 O O . GLY B 1 2 ? -14.703 4.574 -8.602 1 30.12 2 GLY B O 1
ATOM 1044 N N . GLU B 1 3 ? -15.312 6.586 -7.957 1 33.44 3 GLU B N 1
ATOM 1045 C CA . GLU B 1 3 ? -14.508 7.578 -8.672 1 33.44 3 GLU B CA 1
ATOM 1046 C C . GLU B 1 3 ? -13.047 7.516 -8.242 1 33.44 3 GLU B C 1
ATOM 1048 O O . GLU B 1 3 ? -12.164 8.016 -8.945 1 33.44 3 GLU B O 1
ATOM 1053 N N . ILE B 1 4 ? -12.68 7.379 -7.008 1 42.06 4 ILE B N 1
ATOM 1054 C CA . ILE B 1 4 ? -11.289 7.613 -6.656 1 42.06 4 ILE B CA 1
ATOM 1055 C C . ILE B 1 4 ? -10.398 6.578 -7.34 1 42.06 4 ILE B C 1
ATOM 1057 O O . ILE B 1 4 ? -9.18 6.746 -7.406 1 42.06 4 ILE B O 1
ATOM 1061 N N . CYS B 1 5 ? -10.961 5.465 -7.453 1 48.56 5 CYS B N 1
ATOM 1062 C CA . CYS B 1 5 ? -10.039 4.496 -8.031 1 48.56 5 CYS B CA 1
ATOM 1063 C C . CYS B 1 5 ? -9.625 4.906 -9.438 1 48.56 5 CYS B C 1
ATOM 1065 O O . CYS B 1 5 ? -8.805 4.238 -10.07 1 48.56 5 CYS B O 1
ATOM 1067 N N . LYS B 1 6 ? -10.547 5.359 -10.266 1 42.69 6 LYS B N 1
ATOM 1068 C CA . LYS B 1 6 ? -10.164 5.637 -11.648 1 42.69 6 LYS B CA 1
ATOM 1069 C C . LYS B 1 6 ? -9.117 6.746 -11.711 1 42.69 6 LYS B C 1
ATOM 1071 O O . LYS B 1 6 ? -9.008 7.559 -10.789 1 42.69 6 LYS B O 1
ATOM 1076 N N . ASP B 1 7 ? -8.07 6.91 -12.695 1 43.59 7 ASP B N 1
ATOM 1077 C CA . ASP B 1 7 ? -7.352 8.047 -13.258 1 43.59 7 ASP B CA 1
ATOM 1078 C C . ASP B 1 7 ? -8.156 9.336 -13.102 1 43.59 7 ASP B C 1
ATOM 1080 O O . ASP B 1 7 ? -7.898 10.32 -13.797 1 43.59 7 ASP B O 1
ATOM 1084 N N . SER B 1 8 ? -9.25 9.359 -12.633 1 40.09 8 SER B N 1
ATOM 1085 C CA . SER B 1 8 ? -10.094 10.523 -12.883 1 40.09 8 SER B CA 1
ATOM 1086 C C . SER B 1 8 ? -9.469 11.789 -12.312 1 40.09 8 SER B C 1
ATOM 1088 O O . SER B 1 8 ? -8.641 11.727 -11.398 1 40.09 8 SER B O 1
ATOM 1090 N N . ALA B 1 9 ? -9.938 13.008 -12.914 1 38.38 9 ALA B N 1
ATOM 1091 C CA . ALA B 1 9 ? -9.789 14.438 -12.648 1 38.38 9 ALA B CA 1
ATOM 1092 C C . ALA B 1 9 ? -9.922 14.742 -11.164 1 38.38 9 ALA B C 1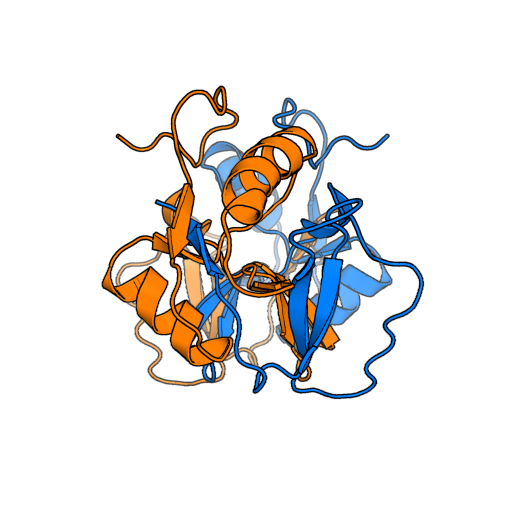
ATOM 1094 O O . ALA B 1 9 ? -10.961 14.484 -10.555 1 38.38 9 ALA B O 1
ATOM 1095 N N . PHE B 1 10 ? -8.914 14.547 -10.336 1 43.88 10 PHE B N 1
ATOM 1096 C CA . PHE B 1 10 ? -8.883 15.055 -8.969 1 43.88 10 PHE B CA 1
ATOM 1097 C C . PHE B 1 10 ? -9.852 16.219 -8.812 1 43.88 10 PHE B C 1
ATOM 1099 O O . PHE B 1 10 ? -9.477 17.375 -9.016 1 43.88 10 PHE B O 1
ATOM 1106 N N . THR B 1 11 ? -10.859 16.234 -9.445 1 40.94 11 THR B N 1
ATOM 1107 C CA . THR B 1 11 ? -11.602 17.484 -9.281 1 40.94 11 THR B CA 1
ATOM 1108 C C . THR B 1 11 ? -11.75 17.828 -7.801 1 40.94 11 THR B C 1
ATOM 1110 O O . THR B 1 11 ? -11.477 18.969 -7.395 1 40.94 11 THR B O 1
ATOM 1113 N N . SER B 1 12 ? -12.914 17.141 -6.902 1 44.91 12 SER B N 1
ATOM 1114 C CA . SER B 1 12 ? -13.445 17.719 -5.672 1 44.91 12 SER B CA 1
ATOM 1115 C C . SER B 1 12 ? -12.609 17.312 -4.465 1 44.91 12 SER B C 1
ATOM 1117 O O . SER B 1 12 ? -11.789 16.391 -4.547 1 44.91 12 SER B O 1
ATOM 1119 N N . GLU B 1 13 ? -12.984 17.953 -3.082 1 55.5 13 GLU B N 1
ATOM 1120 C CA . GLU B 1 13 ? -12.281 17.984 -1.801 1 55.5 13 GLU B CA 1
ATOM 1121 C C . GLU B 1 13 ? -12.102 16.562 -1.244 1 55.5 13 GLU B C 1
ATOM 1123 O O . GLU B 1 13 ? -12.938 16.078 -0.48 1 55.5 13 GLU B O 1
ATOM 1128 N N . LYS B 1 14 ? -11.148 15.75 -1.565 1 80.75 14 LYS B N 1
ATOM 1129 C CA . LYS B 1 14 ? -10.93 14.336 -1.308 1 80.75 14 LYS B CA 1
ATOM 1130 C C . LYS B 1 14 ? -10.195 14.117 0.013 1 80.75 14 LYS B C 1
ATOM 1132 O O . LYS B 1 14 ? -10.062 12.984 0.479 1 80.75 14 LYS B O 1
ATOM 1137 N N . TRP B 1 15 ? -10.055 15.406 0.705 1 89.88 15 TRP B N 1
ATOM 1138 C CA . TRP B 1 15 ? -9.281 15.273 1.936 1 89.88 15 TRP B CA 1
ATOM 1139 C C . TRP B 1 15 ? -9.773 16.25 3 1 89.88 15 TRP B C 1
ATOM 1141 O O . TRP B 1 15 ? -10.32 17.297 2.676 1 89.88 15 TRP B O 1
ATOM 1151 N N . ILE B 1 16 ? -9.617 15.93 4.223 1 93.88 16 ILE B N 1
ATOM 1152 C CA . ILE B 1 16 ? -10 16.781 5.34 1 93.88 16 ILE B CA 1
ATOM 1153 C C . ILE B 1 16 ? -8.883 16.797 6.379 1 93.88 16 ILE B C 1
ATOM 1155 O O . ILE B 1 16 ? -8.281 15.766 6.672 1 93.88 16 ILE B O 1
ATOM 1159 N N . LEU B 1 17 ? -8.625 17.984 6.883 1 97.12 17 LEU B N 1
ATOM 1160 C CA . LEU B 1 17 ? -7.691 18.156 7.984 1 97.12 17 LEU B CA 1
ATOM 1161 C C . LEU B 1 17 ? -8.391 17.984 9.328 1 97.12 17 LEU B C 1
ATOM 1163 O O . LEU B 1 17 ? -9.461 18.547 9.555 1 97.12 17 LEU B O 1
ATOM 1167 N N . ILE B 1 18 ? -7.828 17.172 10.188 1 98.56 18 ILE B N 1
ATOM 1168 C CA . ILE B 1 18 ? -8.312 17.016 11.555 1 98.56 18 ILE B CA 1
ATOM 1169 C C . ILE B 1 18 ? -7.355 17.719 12.523 1 98.56 18 ILE B C 1
ATOM 1171 O O . ILE B 1 18 ? -6.211 17.281 12.688 1 98.56 18 ILE B O 1
ATOM 1175 N N . ASN B 1 19 ? -7.836 18.719 13.164 1 98.31 19 ASN B N 1
ATOM 1176 C CA . ASN B 1 19 ? -7.008 19.516 14.062 1 98.31 19 ASN B CA 1
ATOM 1177 C C . ASN B 1 19 ? -7.008 18.953 15.477 1 98.31 19 ASN B C 1
ATOM 1179 O O . ASN B 1 19 ? -7.25 19.672 16.438 1 98.31 19 ASN B O 1
ATOM 1183 N N . GLU B 1 20 ? -6.84 17.703 15.641 1 98.31 20 GLU B N 1
ATOM 1184 C CA . GLU B 1 20 ? -6.555 16.969 16.875 1 98.31 20 GLU B CA 1
ATOM 1185 C C . GLU B 1 20 ? -5.172 16.328 16.828 1 98.31 20 GLU B C 1
ATOM 1187 O O . GLU B 1 20 ? -4.727 15.867 15.781 1 98.31 20 GLU B O 1
ATOM 1192 N N . SER B 1 21 ? -4.574 16.359 18.016 1 98.56 21 SER B N 1
ATOM 1193 C CA . SER B 1 21 ? -3.248 15.75 18.078 1 98.56 21 SER B CA 1
ATOM 1194 C C . SER B 1 21 ? -3.328 14.273 18.469 1 98.56 21 SER B C 1
ATOM 1196 O O . SER B 1 21 ? -3.836 13.938 19.531 1 98.56 21 SER B O 1
ATOM 1198 N N . LYS B 1 22 ? -2.857 13.406 17.641 1 98.75 22 LYS B N 1
ATOM 1199 C CA . LYS B 1 22 ? -2.826 11.961 17.875 1 98.75 22 LYS B CA 1
ATOM 1200 C C . LYS B 1 22 ? -1.525 11.352 17.359 1 98.75 22 LYS B C 1
ATOM 1202 O O . LYS B 1 22 ? -0.856 11.938 16.5 1 98.75 22 LYS B O 1
ATOM 1207 N N . ASN B 1 23 ? -1.161 10.266 18.016 1 98.31 23 ASN B N 1
ATOM 1208 C CA . ASN B 1 23 ? -0.102 9.5 17.375 1 98.31 23 ASN B CA 1
ATOM 1209 C C . ASN B 1 23 ? -0.584 8.859 16.078 1 98.31 23 ASN B C 1
ATOM 1211 O O . ASN B 1 23 ? -1.771 8.922 15.75 1 98.31 23 ASN B O 1
ATOM 1215 N N . TRP B 1 24 ? 0.286 8.266 15.32 1 97.5 24 TRP B N 1
ATOM 1216 C CA . TRP B 1 24 ? -0.039 7.824 13.961 1 97.5 24 TRP B CA 1
ATOM 1217 C C . TRP B 1 24 ? -1.121 6.75 13.984 1 97.5 24 TRP B C 1
ATOM 1219 O O . TRP B 1 24 ? -2.086 6.816 13.219 1 97.5 24 TRP B O 1
ATOM 1229 N N . ASP B 1 25 ? -0.962 5.754 14.922 1 96 25 ASP B N 1
ATOM 1230 C CA . ASP B 1 25 ? -1.928 4.66 14.992 1 96 25 ASP B CA 1
ATOM 1231 C C . ASP B 1 25 ? -3.318 5.18 15.352 1 96 25 ASP B C 1
ATOM 1233 O O . ASP B 1 25 ? -4.312 4.77 14.742 1 96 25 ASP B O 1
ATOM 1237 N N . ASP B 1 26 ? -3.342 6.047 16.281 1 97.75 26 ASP B N 1
ATOM 1238 C CA . ASP B 1 26 ? -4.625 6.609 16.688 1 97.75 26 ASP B CA 1
ATOM 1239 C C . ASP B 1 26 ? -5.219 7.469 15.57 1 97.75 26 ASP B C 1
ATOM 1241 O O . ASP B 1 26 ? -6.438 7.52 15.398 1 97.75 26 ASP B O 1
ATOM 1245 N N . ALA B 1 27 ? -4.395 8.234 14.867 1 98.25 27 ALA B N 1
ATOM 1246 C CA . ALA B 1 27 ? -4.855 9.008 13.719 1 98.25 27 ALA B CA 1
ATOM 1247 C C . ALA B 1 27 ? -5.461 8.102 12.648 1 98.25 27 ALA B C 1
ATOM 1249 O O . ALA B 1 27 ? -6.508 8.422 12.078 1 98.25 27 ALA B O 1
ATOM 1250 N N . LEU B 1 28 ? -4.785 7.016 12.391 1 96.38 28 LEU B N 1
ATOM 1251 C CA . LEU B 1 28 ? -5.301 6.047 11.43 1 96.38 28 LEU B CA 1
ATOM 1252 C C . LEU B 1 28 ? -6.664 5.52 11.867 1 96.38 28 LEU B C 1
ATOM 1254 O O . LEU B 1 28 ? -7.594 5.461 11.055 1 96.38 28 LEU B O 1
ATOM 1258 N N . ILE B 1 29 ? -6.75 5.094 13.109 1 95.5 29 ILE B N 1
ATOM 1259 C CA . ILE B 1 29 ? -8.008 4.566 13.641 1 95.5 29 ILE B CA 1
ATOM 1260 C C . ILE B 1 29 ? -9.109 5.613 13.484 1 95.5 29 ILE B C 1
ATOM 1262 O O . ILE B 1 29 ? -10.227 5.285 13.086 1 95.5 29 ILE B O 1
ATOM 1266 N N . TYR B 1 30 ? -8.828 6.883 13.789 1 97.38 30 TYR B N 1
ATOM 1267 C CA . TYR B 1 30 ? -9.805 7.957 13.656 1 97.38 30 TYR B CA 1
ATOM 1268 C C . TYR B 1 30 ? -10.297 8.078 12.211 1 97.38 30 TYR B C 1
ATOM 1270 O O . TYR B 1 30 ? -11.5 8.148 11.969 1 97.38 30 TYR B O 1
ATOM 1278 N N . CYS B 1 31 ? -9.352 8.211 11.25 1 95.5 31 CYS B N 1
ATOM 1279 C CA . CYS B 1 31 ? -9.727 8.359 9.852 1 95.5 31 CYS B CA 1
ATOM 1280 C C . CYS B 1 31 ? -10.578 7.184 9.383 1 95.5 31 CYS B C 1
ATOM 1282 O O . CYS B 1 31 ? -11.555 7.367 8.656 1 95.5 31 CYS B O 1
ATOM 1284 N N . ARG B 1 32 ? -10.281 6.012 9.773 1 91.62 32 ARG B N 1
ATOM 1285 C CA . ARG B 1 32 ? -11.016 4.824 9.344 1 91.62 32 ARG B CA 1
ATOM 1286 C C . ARG B 1 32 ? -12.406 4.789 9.969 1 91.62 32 ARG B C 1
ATOM 1288 O O . ARG B 1 32 ? -13.352 4.293 9.352 1 91.62 32 ARG B O 1
ATOM 1295 N N . LYS B 1 33 ? -12.492 5.242 11.141 1 94.44 33 LYS B N 1
ATOM 1296 C CA . LYS B 1 33 ? -13.773 5.258 11.836 1 94.44 33 LYS B CA 1
ATOM 1297 C C . LYS B 1 33 ? -14.695 6.332 11.266 1 94.44 33 LYS B C 1
ATOM 1299 O O . LYS B 1 33 ? -15.906 6.125 11.164 1 94.44 33 LYS B O 1
ATOM 1304 N N . HIS B 1 34 ? -14.195 7.48 10.867 1 95.12 34 HIS B N 1
ATOM 1305 C CA . HIS B 1 34 ? -15.023 8.641 10.555 1 95.12 34 HIS B CA 1
ATOM 1306 C C . HIS B 1 34 ? -14.953 8.984 9.07 1 95.12 34 HIS B C 1
ATOM 1308 O O . HIS B 1 34 ? -15.797 9.727 8.562 1 95.12 34 HIS B O 1
ATOM 1314 N N . HIS B 1 35 ? -13.898 8.43 8.375 1 91.19 35 HIS B N 1
ATOM 1315 C CA . HIS B 1 35 ? -13.664 8.703 6.957 1 91.19 35 HIS B CA 1
ATOM 1316 C C . HIS B 1 35 ? -13.148 7.457 6.238 1 91.19 35 HIS B C 1
ATOM 1318 O O . HIS B 1 35 ? -13.711 6.371 6.395 1 91.19 35 HIS B O 1
ATOM 1324 N N . ASP B 1 36 ? -12.219 7.59 5.34 1 85.75 36 ASP B N 1
ATOM 1325 C CA . ASP B 1 36 ? -11.672 6.438 4.629 1 85.75 36 ASP B CA 1
ATOM 1326 C C . ASP B 1 36 ? -10.352 5.984 5.246 1 85.75 36 ASP B C 1
ATOM 1328 O O . ASP B 1 36 ? -10.305 4.965 5.941 1 85.75 36 ASP B O 1
ATOM 1332 N N . ASN B 1 37 ? -9.25 6.773 5.078 1 90.75 37 ASN B N 1
ATOM 1333 C CA . ASN B 1 37 ? -7.906 6.449 5.543 1 90.75 37 ASN B CA 1
ATOM 1334 C C . ASN B 1 37 ? -7.055 7.703 5.715 1 90.75 37 ASN B C 1
ATOM 1336 O O . ASN B 1 37 ? -7.461 8.797 5.312 1 90.75 37 ASN B O 1
ATOM 1340 N N . LEU B 1 38 ? -5.902 7.562 6.406 1 94.25 38 LEU B N 1
ATOM 1341 C CA . LEU B 1 38 ? -4.914 8.633 6.277 1 94.25 38 LEU B CA 1
ATOM 1342 C C . LEU B 1 38 ? -4.555 8.859 4.812 1 94.25 38 LEU B C 1
ATOM 1344 O O . LEU B 1 38 ? -4.477 7.914 4.031 1 94.25 38 LEU B O 1
ATOM 1348 N N . VAL B 1 39 ? -4.301 10.062 4.461 1 91.19 39 VAL B N 1
ATOM 1349 C CA . VAL B 1 39 ? -4.172 10.461 3.064 1 91.19 39 VAL B CA 1
ATOM 1350 C C . VAL B 1 39 ? -2.877 9.898 2.482 1 91.19 39 VAL B C 1
ATOM 1352 O O . VAL B 1 39 ? -1.839 9.898 3.146 1 91.19 39 VAL B O 1
ATOM 1355 N N . SER B 1 40 ? -2.965 9.391 1.273 1 89.62 40 SER B N 1
ATOM 1356 C CA . SER B 1 40 ? -1.809 9.047 0.452 1 89.62 40 SER B CA 1
ATOM 1357 C C . SER B 1 40 ? -1.538 10.117 -0.602 1 89.62 40 SER B C 1
ATOM 1359 O O . SER B 1 40 ? -2.465 10.773 -1.081 1 89.62 40 SER B O 1
ATOM 1361 N N . ILE B 1 41 ? -0.253 10.336 -0.916 1 87.19 41 ILE B N 1
ATOM 1362 C CA . ILE B 1 41 ? 0.146 11.289 -1.948 1 87.19 41 ILE B CA 1
ATOM 1363 C C . ILE B 1 41 ? 0.983 10.578 -3.008 1 87.19 41 ILE B C 1
ATOM 1365 O O . ILE B 1 41 ? 2.145 10.234 -2.768 1 87.19 41 ILE B O 1
ATOM 1369 N N . THR B 1 42 ? 0.385 10.398 -4.176 1 82.31 42 THR B N 1
ATOM 1370 C CA . THR B 1 42 ? 1.082 9.609 -5.184 1 82.31 42 THR B CA 1
ATOM 1371 C C . THR B 1 42 ? 1.344 10.438 -6.438 1 82.31 42 THR B C 1
ATOM 1373 O O . THR B 1 42 ? 1.771 9.906 -7.461 1 82.31 42 THR B O 1
ATOM 1376 N N . SER B 1 43 ? 1.022 11.727 -6.363 1 81.81 43 SER B N 1
ATOM 1377 C CA . SER B 1 43 ? 1.299 12.633 -7.477 1 81.81 43 SER B CA 1
ATOM 1378 C C . SER B 1 43 ? 1.562 14.055 -6.984 1 81.81 43 SER B C 1
ATOM 1380 O O . SER B 1 43 ? 1.17 14.414 -5.875 1 81.81 43 SER B O 1
ATOM 1382 N N . SER B 1 44 ? 2.16 14.82 -7.895 1 86 44 SER B N 1
ATOM 1383 C CA . SER B 1 44 ? 2.422 16.219 -7.562 1 86 44 SER B CA 1
ATOM 1384 C C . SER B 1 44 ? 1.122 17 -7.41 1 86 44 SER B C 1
ATOM 1386 O O . SER B 1 44 ? 1.041 17.922 -6.602 1 86 44 SER B O 1
ATOM 1388 N N . GLU B 1 45 ? 0.205 16.625 -8.203 1 83.81 45 GLU B N 1
ATOM 1389 C CA . GLU B 1 45 ? -1.099 17.281 -8.109 1 83.81 45 GLU B CA 1
ATOM 1390 C C . GLU B 1 45 ? -1.74 17.031 -6.742 1 83.81 45 GLU B C 1
ATOM 1392 O O . GLU B 1 45 ? -2.262 17.953 -6.121 1 83.81 45 GLU B O 1
A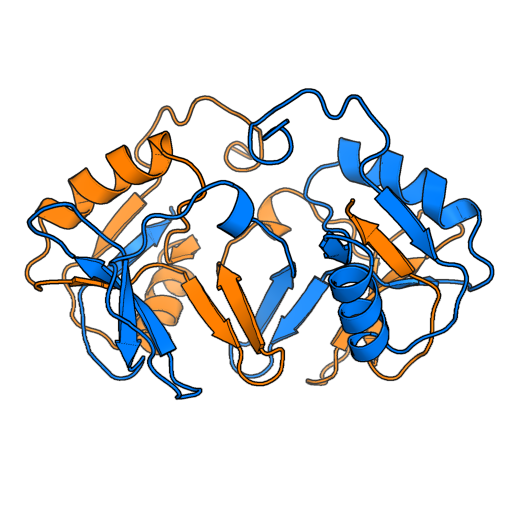TOM 1397 N N . GLN B 1 46 ? -1.708 15.828 -6.262 1 84.88 46 GLN B N 1
ATOM 1398 C CA . GLN B 1 46 ? -2.234 15.508 -4.941 1 84.88 46 GLN B CA 1
ATOM 1399 C C . GLN B 1 46 ? -1.469 16.25 -3.85 1 84.88 46 GLN B C 1
ATOM 1401 O O . GLN B 1 46 ? -2.068 16.75 -2.896 1 84.88 46 GLN B O 1
ATOM 1406 N N . GLN B 1 47 ? -0.165 16.312 -3.998 1 89.81 47 GLN B N 1
ATOM 1407 C CA . GLN B 1 47 ? 0.67 17.031 -3.039 1 89.81 47 GLN B CA 1
ATOM 1408 C C . GLN B 1 47 ? 0.219 18.484 -2.895 1 89.81 47 GLN B C 1
ATOM 1410 O O . GLN B 1 47 ? 0.111 19 -1.778 1 89.81 47 GLN B O 1
ATOM 1415 N N . GLU B 1 48 ? 0.009 19.125 -3.984 1 90 48 GLU B N 1
ATOM 1416 C CA . GLU B 1 48 ? -0.4 20.516 -3.979 1 90 48 GLU B CA 1
ATOM 1417 C C . GLU B 1 48 ? -1.739 20.703 -3.27 1 90 48 GLU B C 1
ATOM 1419 O O . GLU B 1 48 ? -1.931 21.672 -2.533 1 90 48 GLU B O 1
ATOM 1424 N N . LEU B 1 49 ? -2.607 19.781 -3.463 1 88.12 49 LEU B N 1
ATOM 1425 C CA . LEU B 1 49 ? -3.932 19.875 -2.855 1 88.12 49 LEU B CA 1
ATOM 1426 C C . LEU B 1 49 ? -3.865 19.578 -1.362 1 88.12 49 LEU B C 1
ATOM 1428 O O . LEU B 1 49 ? -4.523 20.234 -0.561 1 88.12 49 LEU B O 1
ATOM 1432 N N . VAL B 1 50 ? -3.162 18.625 -0.967 1 92 50 VAL B N 1
ATOM 1433 C CA . VAL B 1 50 ? -3.045 18.203 0.428 1 92 50 VAL B CA 1
ATOM 1434 C C . VAL B 1 50 ? -2.32 19.297 1.228 1 92 50 VAL B C 1
ATOM 1436 O O . VAL B 1 50 ? -2.668 19.562 2.381 1 92 50 VAL B O 1
ATOM 1439 N N . LYS B 1 51 ? -1.316 19.891 0.623 1 93.75 51 LYS B N 1
ATOM 1440 C CA . LYS B 1 51 ? -0.586 20.953 1.327 1 93.75 51 LYS B CA 1
ATOM 1441 C C . LYS B 1 51 ? -1.51 22.109 1.698 1 93.75 51 LYS B C 1
ATOM 1443 O O . LYS B 1 51 ? -1.328 22.734 2.738 1 93.75 51 LYS B O 1
ATOM 1448 N N . GLU B 1 52 ? -2.412 22.391 0.847 1 92.25 52 GLU B N 1
ATOM 1449 C CA . GLU B 1 52 ? -3.357 23.469 1.138 1 92.25 52 GLU B CA 1
ATOM 1450 C C . GLU B 1 52 ? -4.133 23.188 2.422 1 92.25 52 GLU B C 1
ATOM 1452 O O . GLU B 1 52 ? -4.418 24.109 3.193 1 92.25 52 GLU B O 1
ATOM 1457 N N . LYS B 1 53 ? -4.477 21.953 2.65 1 93.94 53 LYS B N 1
ATOM 1458 C CA . LYS B 1 53 ? -5.148 21.578 3.889 1 93.94 53 LYS B CA 1
ATOM 1459 C C . LYS B 1 53 ? -4.195 21.656 5.078 1 93.94 53 LYS B C 1
ATOM 1461 O O . LYS B 1 53 ? -4.578 22.109 6.156 1 93.94 53 LYS B O 1
ATOM 1466 N N . ALA B 1 54 ? -3.031 21.297 4.863 1 96.38 54 ALA B N 1
ATOM 1467 C CA . ALA B 1 54 ? -2.039 21.219 5.934 1 96.38 54 ALA B CA 1
ATOM 1468 C C . ALA B 1 54 ? -1.703 22.594 6.484 1 96.38 54 ALA B C 1
ATOM 1470 O O . ALA B 1 54 ? -1.323 22.734 7.648 1 96.38 54 ALA B O 1
ATOM 1471 N N . GLU B 1 55 ? -1.801 23.562 5.645 1 96.44 55 GLU B N 1
ATOM 1472 C CA . GLU B 1 55 ? -1.444 24.922 6.035 1 96.44 55 GLU B CA 1
ATOM 1473 C C . GLU B 1 55 ? -2.342 25.422 7.164 1 96.44 55 GLU B C 1
ATOM 1475 O O . GLU B 1 55 ? -1.979 26.359 7.883 1 96.44 55 GLU B O 1
ATOM 1480 N N . ASN B 1 56 ? -3.461 24.844 7.359 1 97.06 56 ASN B N 1
ATOM 1481 C CA . ASN B 1 56 ? -4.402 25.25 8.398 1 97.06 56 ASN B CA 1
ATOM 1482 C C . ASN B 1 56 ? -4.215 24.453 9.68 1 97.06 56 ASN B C 1
ATOM 1484 O O . ASN B 1 56 ? -4.953 24.625 10.648 1 97.06 56 ASN B O 1
ATOM 1488 N N . ALA B 1 57 ? -3.266 23.594 9.742 1 98.31 57 ALA B N 1
ATOM 1489 C CA . ALA B 1 57 ? -3.018 22.766 10.914 1 98.31 57 ALA B CA 1
ATOM 1490 C C . ALA B 1 57 ? -2.469 23.578 12.07 1 98.31 57 ALA B C 1
ATOM 1492 O O . ALA B 1 57 ? -1.795 24.594 11.859 1 98.31 57 ALA B O 1
ATOM 1493 N N . THR B 1 58 ? -2.705 23.094 13.266 1 98.38 58 THR B N 1
ATOM 1494 C CA . THR B 1 58 ? -2.205 23.781 14.453 1 98.38 58 THR B CA 1
ATOM 1495 C C . THR B 1 58 ? -0.855 23.203 14.875 1 98.38 58 THR B C 1
ATOM 1497 O O . THR B 1 58 ? -0.155 23.797 15.695 1 98.38 58 THR B O 1
ATOM 1500 N N . THR B 1 59 ? -0.468 22.047 14.391 1 98.62 59 THR B N 1
ATOM 1501 C CA . THR B 1 59 ? 0.831 21.453 14.68 1 98.62 59 THR B CA 1
ATOM 1502 C C . THR B 1 59 ? 1.808 21.703 13.531 1 98.62 59 THR B C 1
ATOM 1504 O O . THR B 1 59 ? 1.393 21.984 12.406 1 98.62 59 THR B O 1
ATOM 1507 N N . ALA B 1 60 ? 3.09 21.609 13.812 1 98.06 60 ALA B N 1
ATOM 1508 C CA . ALA B 1 60 ? 4.141 21.891 12.828 1 98.06 60 ALA B CA 1
ATOM 1509 C C . ALA B 1 60 ? 4.168 20.812 11.75 1 98.06 60 ALA B C 1
ATOM 1511 O O . ALA B 1 60 ? 4.773 21.016 10.688 1 98.06 60 ALA B O 1
ATOM 1512 N N . TYR B 1 61 ? 3.562 19.719 12.039 1 98.19 61 TYR B N 1
ATOM 1513 C CA . TYR B 1 61 ? 3.482 18.594 11.117 1 98.19 61 TYR B CA 1
ATOM 1514 C C . TYR B 1 61 ? 2.07 18.016 11.07 1 98.19 61 TYR B C 1
ATOM 1516 O O . TYR B 1 61 ? 1.28 18.234 11.992 1 98.19 61 TYR B O 1
ATOM 1524 N N . VAL B 1 62 ? 1.789 17.328 9.914 1 98.75 62 VAL B N 1
ATOM 1525 C CA . VAL B 1 62 ? 0.566 16.531 9.828 1 98.75 62 VAL B CA 1
ATOM 1526 C C . VAL B 1 62 ? 0.9 15.109 9.383 1 98.75 62 VAL B C 1
ATOM 1528 O O . VAL B 1 62 ? 1.758 14.906 8.523 1 98.75 62 VAL B O 1
ATOM 1531 N N . TRP B 1 63 ? 0.225 14.148 10.023 1 98.5 63 TRP B N 1
ATOM 1532 C CA . TRP B 1 63 ? 0.435 12.758 9.633 1 98.5 63 TRP B CA 1
ATOM 1533 C C . TRP B 1 63 ? -0.12 12.5 8.234 1 98.5 63 TRP B C 1
ATOM 1535 O O . TRP B 1 63 ? -1.221 12.945 7.906 1 98.5 63 TRP B O 1
ATOM 1545 N N . LEU B 1 64 ? 0.628 11.812 7.473 1 96.62 64 LEU B N 1
ATOM 1546 C CA . LEU B 1 64 ? 0.2 11.18 6.227 1 96.62 64 LEU B CA 1
ATOM 1547 C C . LEU B 1 64 ? 0.044 9.672 6.406 1 96.62 64 LEU B C 1
ATOM 1549 O O . LEU B 1 64 ? 0.427 9.125 7.441 1 96.62 64 LEU B O 1
ATOM 1553 N N . GLY B 1 65 ? -0.485 9.047 5.371 1 94.81 65 GLY B N 1
ATOM 1554 C CA . GLY B 1 65 ? -0.741 7.617 5.445 1 94.81 65 GLY B CA 1
ATOM 1555 C C . GLY B 1 65 ? 0.459 6.773 5.055 1 94.81 65 GLY B C 1
ATOM 1556 O O . GLY B 1 65 ? 0.304 5.66 4.551 1 94.81 65 GLY B O 1
ATOM 1557 N N . LEU B 1 66 ? 1.649 7.223 5.234 1 92.31 66 LEU B N 1
ATOM 1558 C CA . LEU B 1 66 ? 2.861 6.5 4.863 1 92.31 66 LEU B CA 1
ATOM 1559 C C . LEU B 1 66 ? 3.557 5.938 6.098 1 92.31 66 LEU B C 1
ATOM 1561 O O . LEU B 1 66 ? 3.855 6.676 7.039 1 92.31 66 LEU B O 1
ATOM 1565 N N . ARG B 1 67 ? 3.811 4.613 6.105 1 91.38 67 ARG B N 1
ATOM 1566 C CA . ARG B 1 67 ? 4.348 3.906 7.266 1 91.38 67 ARG B CA 1
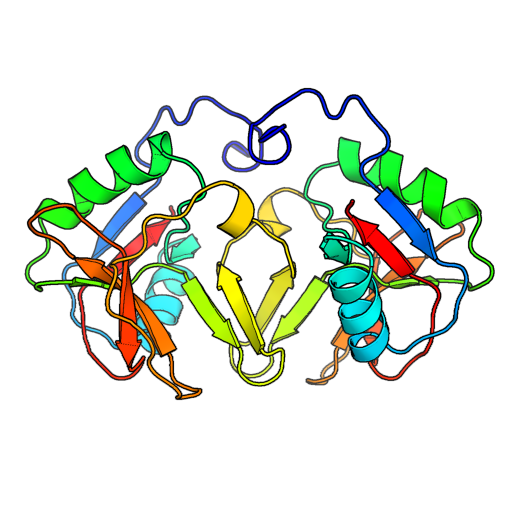ATOM 1567 C C . ARG B 1 67 ? 5.48 2.971 6.859 1 91.38 67 ARG B C 1
ATOM 1569 O O . ARG B 1 67 ? 5.523 2.492 5.727 1 91.38 67 ARG B O 1
ATOM 1576 N N . TYR B 1 68 ? 6.422 2.756 7.832 1 89.62 68 TYR B N 1
ATOM 1577 C CA . TYR B 1 68 ? 7.52 1.821 7.609 1 89.62 68 TYR B CA 1
ATOM 1578 C C . TYR B 1 68 ? 7.199 0.454 8.203 1 89.62 68 TYR B C 1
ATOM 1580 O O . TYR B 1 68 ? 6.723 0.358 9.336 1 89.62 68 TYR B O 1
ATOM 1588 N N . SER B 1 69 ? 7.336 -0.547 7.387 1 87.06 69 SER B N 1
ATOM 1589 C CA . SER B 1 69 ? 7.266 -1.917 7.887 1 87.06 69 SER B CA 1
ATOM 1590 C C . SER B 1 69 ? 8.664 -2.48 8.141 1 87.06 69 SER B C 1
ATOM 1592 O O . SER B 1 69 ? 9.414 -2.74 7.203 1 87.06 69 SER B O 1
ATOM 1594 N N . CYS B 1 70 ? 8.891 -2.713 9.406 1 86.19 70 CYS B N 1
ATOM 1595 C CA . CYS B 1 70 ? 10.18 -3.297 9.75 1 86.19 70 CYS B CA 1
ATOM 1596 C C . CYS B 1 70 ? 10.281 -4.734 9.258 1 86.19 70 CYS B C 1
ATOM 1598 O O . CYS B 1 70 ? 11.336 -5.156 8.773 1 86.19 70 CYS B O 1
ATOM 1600 N N . ALA B 1 71 ? 9.219 -5.449 9.367 1 82.38 71 ALA B N 1
ATOM 1601 C CA . ALA B 1 71 ? 9.203 -6.855 8.969 1 82.38 71 ALA B CA 1
ATOM 1602 C C . ALA B 1 71 ? 9.508 -7.012 7.48 1 82.38 71 ALA B C 1
ATOM 1604 O O . ALA B 1 71 ? 10.203 -7.949 7.082 1 82.38 71 ALA B O 1
ATOM 1605 N N . LEU B 1 72 ? 9.055 -6.07 6.676 1 84.31 72 LEU B N 1
ATOM 1606 C CA . LEU B 1 72 ? 9.211 -6.191 5.23 1 84.31 72 LEU B CA 1
ATOM 1607 C C . LEU B 1 72 ? 10.305 -5.258 4.723 1 84.31 72 LEU B C 1
ATOM 1609 O O . LEU B 1 72 ? 10.68 -5.316 3.549 1 84.31 72 LEU B O 1
ATOM 1613 N N . ASP B 1 73 ? 10.773 -4.383 5.594 1 84.56 73 ASP B N 1
ATOM 1614 C CA . ASP B 1 73 ? 11.789 -3.391 5.266 1 84.56 73 ASP B CA 1
ATOM 1615 C C . ASP B 1 73 ? 11.359 -2.535 4.078 1 84.56 73 ASP B C 1
ATOM 1617 O O . ASP B 1 73 ? 12.094 -2.408 3.096 1 84.56 73 ASP B O 1
ATOM 1621 N N . LEU B 1 74 ? 10.164 -1.97 4.152 1 84.56 74 LEU B N 1
ATOM 1622 C CA . LEU B 1 74 ? 9.656 -1.111 3.084 1 84.56 74 LEU B CA 1
ATOM 1623 C C . LEU B 1 74 ? 8.688 -0.075 3.633 1 84.56 74 LEU B C 1
ATOM 1625 O O . LEU B 1 74 ? 8.086 -0.279 4.691 1 84.56 74 LEU B O 1
ATOM 1629 N N . TRP B 1 75 ? 8.602 1.011 2.871 1 87.06 75 TRP B N 1
ATOM 1630 C CA . TRP B 1 75 ? 7.566 2.008 3.109 1 87.06 75 TRP B CA 1
ATOM 1631 C C . TRP B 1 75 ? 6.301 1.677 2.322 1 87.06 75 TRP B C 1
ATOM 1633 O O . TRP B 1 75 ? 6.375 1.252 1.168 1 87.06 75 TRP B O 1
ATOM 1643 N N . PHE B 1 76 ? 5.156 1.841 2.992 1 86.44 76 PHE B N 1
ATOM 1644 C CA . PHE B 1 76 ? 3.922 1.596 2.254 1 86.44 76 PHE B CA 1
ATOM 1645 C C . PHE B 1 76 ? 2.848 2.605 2.643 1 86.44 76 PHE B C 1
ATOM 1647 O O . PHE B 1 76 ? 2.797 3.057 3.789 1 86.44 76 PHE B O 1
ATOM 1654 N N . TRP B 1 77 ? 2.012 3 1.725 1 88.44 77 TRP B N 1
ATOM 1655 C CA . TRP B 1 77 ? 0.816 3.795 1.984 1 88.44 77 TRP B CA 1
ATOM 1656 C C . TRP B 1 77 ? -0.309 2.922 2.531 1 88.44 77 TRP B C 1
ATOM 1658 O O . TRP B 1 77 ? -0.529 1.809 2.049 1 88.44 77 TRP B O 1
ATOM 1668 N N . VAL B 1 78 ? -0.963 3.484 3.562 1 86.88 78 VAL B N 1
ATOM 1669 C CA . VAL B 1 78 ? -2.166 2.805 4.035 1 86.88 78 VAL B CA 1
ATOM 1670 C C . VAL B 1 78 ? -3.371 3.26 3.217 1 86.88 78 VAL B C 1
ATOM 1672 O O . VAL B 1 78 ? -3.676 4.453 3.16 1 86.88 78 VAL B O 1
ATOM 1675 N N . ASP B 1 79 ? -3.611 2.84 2.023 1 71.94 79 ASP B N 1
ATOM 1676 C CA . ASP B 1 79 ? -4.73 3.369 1.25 1 71.94 79 ASP B CA 1
ATOM 1677 C C . ASP B 1 79 ? -5.715 2.262 0.877 1 71.94 79 ASP B C 1
ATOM 1679 O O . ASP B 1 79 ? -5.535 1.108 1.274 1 71.94 79 ASP B O 1
ATOM 1683 N N . ASP B 1 80 ? -6.793 2.906 0.391 1 65.75 80 ASP B N 1
ATOM 1684 C CA . ASP B 1 80 ? -7.914 2.014 0.102 1 65.75 80 ASP B CA 1
ATOM 1685 C C . ASP B 1 80 ? -7.855 1.509 -1.338 1 65.75 80 ASP B C 1
ATOM 1687 O O . ASP B 1 80 ? -8.867 1.502 -2.041 1 65.75 80 ASP B O 1
ATOM 1691 N N . GLN B 1 81 ? -6.773 1.247 -1.695 1 67.69 81 GLN B N 1
ATOM 1692 C CA . GLN B 1 81 ? -6.699 0.785 -3.078 1 67.69 81 GLN B CA 1
ATOM 1693 C C . GLN B 1 81 ? -7.578 -0.442 -3.295 1 67.69 81 GLN B C 1
ATOM 1695 O O . GLN B 1 81 ? -8.039 -0.69 -4.41 1 67.69 81 GLN B O 1
ATOM 1700 N N . LEU B 1 82 ? -7.82 -1.192 -2.258 1 68.62 82 LEU B N 1
ATOM 1701 C CA . LEU B 1 82 ? -8.719 -2.338 -2.375 1 68.62 82 LEU B CA 1
ATOM 1702 C C . LEU B 1 82 ? -10.156 -1.883 -2.604 1 68.62 82 LEU B C 1
ATOM 1704 O O . LEU B 1 82 ? -10.984 -2.648 -3.105 1 68.62 82 LEU B O 1
ATOM 1708 N N . ALA B 1 83 ? -10.336 -0.684 -2.307 1 64.31 83 ALA B N 1
ATOM 1709 C CA . ALA B 1 83 ? -11.68 -0.152 -2.521 1 64.31 83 ALA B CA 1
ATOM 1710 C C . ALA B 1 83 ? -11.945 0.075 -4.004 1 64.31 83 ALA B C 1
ATOM 1712 O O . ALA B 1 83 ? -13.102 0.086 -4.438 1 64.31 83 ALA B O 1
ATOM 1713 N N . CYS B 1 84 ? -10.891 0.21 -4.746 1 68.31 84 CYS B N 1
ATOM 1714 C CA . CYS B 1 84 ? -11.062 0.503 -6.164 1 68.31 84 CYS B CA 1
ATOM 1715 C C . CYS B 1 84 ? -11.336 -0.77 -6.953 1 68.31 84 CYS B C 1
ATOM 1717 O O . CYS B 1 84 ? -12.148 -0.764 -7.883 1 68.31 84 CYS B O 1
ATOM 1719 N N . TYR B 1 85 ? -10.672 -1.778 -6.66 1 82.38 85 TYR B N 1
ATOM 1720 C CA . TYR B 1 85 ? -10.875 -3.057 -7.332 1 82.38 85 TYR B CA 1
ATOM 1721 C C . TYR B 1 85 ? -10.531 -4.219 -6.41 1 82.38 85 TYR B C 1
ATOM 1723 O O . TYR B 1 85 ? -9.539 -4.168 -5.68 1 82.38 85 TYR B O 1
ATOM 1731 N N . GLN B 1 86 ? -11.375 -5.203 -6.371 1 88 86 GLN B N 1
ATOM 1732 C CA . GLN B 1 86 ? -11.109 -6.453 -5.668 1 88 86 GLN B CA 1
ATOM 1733 C C . GLN B 1 86 ? -11.719 -7.641 -6.41 1 88 86 GLN B C 1
ATOM 1735 O O . GLN B 1 86 ? -12.719 -7.488 -7.121 1 88 86 GLN B O 1
ATOM 1740 N N . ASN B 1 87 ? -11.109 -8.727 -6.301 1 93.31 87 ASN B N 1
ATOM 1741 C CA . ASN B 1 87 ? -11.586 -9.938 -6.953 1 93.31 87 ASN B CA 1
ATOM 1742 C C . ASN B 1 87 ? -11.484 -11.148 -6.027 1 93.31 87 ASN B C 1
ATOM 1744 O O . ASN B 1 87 ? -10.922 -12.18 -6.406 1 93.31 87 ASN B O 1
ATOM 1748 N N . TRP B 1 88 ? -12.062 -11.07 -4.875 1 92.75 88 TRP B N 1
ATOM 1749 C CA . TRP B 1 88 ? -11.945 -12.062 -3.812 1 92.75 88 TRP B CA 1
ATOM 1750 C C . TRP B 1 88 ? -12.734 -13.328 -4.16 1 92.75 88 TRP B C 1
ATOM 1752 O O . 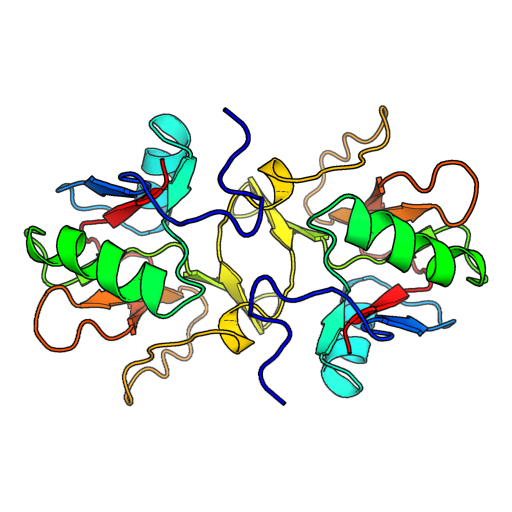TRP B 1 88 ? -13.828 -13.242 -4.73 1 92.75 88 TRP B O 1
ATOM 1762 N N . ALA B 1 89 ? -12.148 -14.398 -3.707 1 92.12 89 ALA B N 1
ATOM 1763 C CA . ALA B 1 89 ? -12.938 -15.625 -3.666 1 92.12 89 ALA B CA 1
ATOM 1764 C C . ALA B 1 89 ? -13.906 -15.617 -2.484 1 92.12 89 ALA B C 1
ATOM 1766 O O . ALA B 1 89 ? -13.664 -14.938 -1.483 1 92.12 89 ALA B O 1
ATOM 1767 N N . ASN B 1 90 ? -15.125 -16.203 -2.393 1 80.5 90 ASN B N 1
ATOM 1768 C CA . ASN B 1 90 ? -16.156 -16.219 -1.354 1 80.5 90 ASN B CA 1
ATOM 1769 C C . ASN B 1 90 ? -15.656 -16.938 -0.095 1 80.5 90 ASN B C 1
ATOM 1771 O O . ASN B 1 90 ? -16.156 -16.672 1.002 1 80.5 90 ASN B O 1
ATOM 1775 N N . GLU B 1 91 ? -14.664 -17.719 0.157 1 62.22 91 GLU B N 1
ATOM 1776 C CA . GLU B 1 91 ? -14.383 -18.609 1.275 1 62.22 91 GLU B CA 1
ATOM 1777 C C . GLU B 1 91 ? -13.398 -17.984 2.256 1 62.22 91 GLU B C 1
ATOM 1779 O O . GLU B 1 91 ? -13.211 -18.484 3.365 1 62.22 91 GLU B O 1
ATOM 1784 N N . THR B 1 92 ? -12.586 -16.781 2.225 1 58.88 92 THR B N 1
ATOM 1785 C CA . THR B 1 92 ? -11.227 -16.891 2.738 1 58.88 92 THR B CA 1
ATOM 1786 C C . THR B 1 92 ? -11.117 -16.25 4.121 1 58.88 92 THR B C 1
ATOM 1788 O O . THR B 1 92 ? -10.812 -15.055 4.242 1 58.88 92 THR B O 1
ATOM 1791 N N . ASP B 1 93 ? -11.695 -16.625 5.152 1 57.94 93 ASP B N 1
ATOM 1792 C CA . ASP B 1 93 ? -11.383 -16.109 6.48 1 57.94 93 ASP B CA 1
ATOM 1793 C C . ASP B 1 93 ? -10.07 -16.688 7.008 1 57.94 93 ASP B C 1
ATOM 1795 O O . ASP B 1 93 ? -9.93 -17.906 7.113 1 57.94 93 ASP B O 1
ATOM 1799 N N . THR B 1 94 ? -8.93 -16.438 6.676 1 63.16 94 THR B N 1
ATOM 1800 C CA . THR B 1 94 ? -7.902 -17.141 7.434 1 63.16 94 THR B CA 1
ATOM 1801 C C . THR B 1 94 ? -7.398 -16.297 8.594 1 63.16 94 THR B C 1
ATOM 1803 O O . THR B 1 94 ? -7.23 -15.078 8.453 1 63.16 94 THR B O 1
ATOM 1806 N N . GLY B 1 95 ? -8.266 -16.266 9.688 1 61.75 95 GLY B N 1
ATOM 1807 C CA . GLY B 1 95 ? -8.117 -15.742 11.039 1 61.75 95 GLY B CA 1
ATOM 1808 C C . GLY B 1 95 ? -6.668 -15.617 11.469 1 61.75 95 GLY B C 1
ATOM 1809 O O . GLY B 1 95 ? -6.371 -15.586 12.664 1 61.75 95 GLY B O 1
ATOM 1810 N N . HIS B 1 96 ? -5.559 -15.758 10.586 1 75.5 96 HIS B N 1
ATOM 1811 C CA . HIS B 1 96 ? -4.215 -15.719 11.148 1 75.5 96 HIS B CA 1
ATOM 1812 C C . HIS B 1 96 ? -3.42 -14.539 10.602 1 75.5 96 HIS B C 1
ATOM 1814 O O . HIS B 1 96 ? -3.854 -13.883 9.648 1 75.5 96 HIS B O 1
ATOM 1820 N N . CYS B 1 97 ? -2.357 -14.148 11.25 1 84.44 97 CYS B N 1
ATOM 1821 C CA . CYS B 1 97 ? -1.497 -13.016 10.938 1 84.44 97 CYS B CA 1
ATOM 1822 C C . CYS B 1 97 ? -0.553 -13.344 9.789 1 84.44 97 CYS B C 1
ATOM 1824 O O . CYS B 1 97 ? -0.014 -12.445 9.148 1 84.44 97 CYS B O 1
ATOM 1826 N N . ASN B 1 98 ? -0.393 -14.547 9.352 1 89 98 ASN B N 1
ATOM 1827 C CA . ASN B 1 98 ? 0.534 -14.945 8.297 1 89 98 ASN B CA 1
ATOM 1828 C C . ASN B 1 98 ? -0.189 -15.172 6.977 1 89 98 ASN B C 1
ATOM 1830 O O . ASN B 1 98 ? -0.091 -16.25 6.387 1 89 98 ASN B O 1
ATOM 1834 N N . LEU B 1 99 ? -0.907 -14.047 6.578 1 92.75 99 LEU B N 1
ATOM 1835 C CA . LEU B 1 99 ? -1.74 -14.211 5.391 1 92.75 99 LEU B CA 1
ATOM 1836 C C . LEU B 1 99 ? -1.248 -13.32 4.258 1 92.75 99 LEU B C 1
ATOM 1838 O O . LEU B 1 99 ? -0.849 -12.172 4.488 1 92.75 99 LEU B O 1
ATOM 1842 N N . ALA B 1 100 ? -1.22 -13.883 3.121 1 94.88 100 ALA B N 1
ATOM 1843 C CA . ALA B 1 100 ? -1.023 -13.18 1.855 1 94.88 100 ALA B CA 1
ATOM 1844 C C . ALA B 1 100 ? -2.027 -13.648 0.806 1 94.88 100 ALA B C 1
ATOM 1846 O O . ALA B 1 100 ? -2.852 -14.523 1.075 1 94.88 100 ALA B O 1
ATOM 1847 N N . VAL B 1 101 ? -1.938 -12.984 -0.343 1 95.25 101 VAL B N 1
ATOM 1848 C CA . VAL B 1 101 ? -2.98 -13.289 -1.319 1 95.25 101 VAL B CA 1
ATOM 1849 C C . VAL B 1 101 ? -2.359 -13.945 -2.549 1 95.25 101 VAL B C 1
ATOM 1851 O O . VAL B 1 101 ? -1.309 -13.516 -3.029 1 95.25 101 VAL B O 1
ATOM 1854 N N . ALA B 1 102 ? -2.969 -14.977 -2.953 1 97.25 102 ALA B N 1
ATOM 1855 C CA . ALA B 1 102 ? -2.629 -15.648 -4.203 1 97.25 102 ALA B CA 1
ATOM 1856 C C . ALA B 1 102 ? -3.83 -15.703 -5.145 1 97.25 102 ALA B C 1
ATOM 1858 O O . ALA B 1 102 ? -4.973 -15.812 -4.691 1 97.25 102 ALA B O 1
ATOM 1859 N N . MET B 1 103 ? -3.543 -15.578 -6.402 1 97.69 103 MET 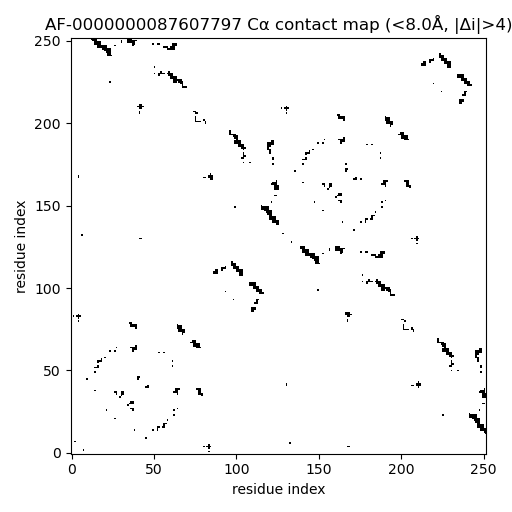B N 1
ATOM 1860 C CA . MET B 1 103 ? -4.574 -15.719 -7.426 1 97.69 103 MET B CA 1
ATOM 1861 C C . MET B 1 103 ? -4.566 -17.125 -8.023 1 97.69 103 MET B C 1
ATOM 1863 O O . MET B 1 103 ? -3.5 -17.672 -8.305 1 97.69 103 MET B O 1
ATOM 1867 N N . GLU B 1 104 ? -5.695 -17.672 -8.141 1 97.69 104 GLU B N 1
ATOM 1868 C CA . GLU B 1 104 ? -5.75 -18.984 -8.781 1 97.69 104 GLU B CA 1
ATOM 1869 C C . GLU B 1 104 ? -5.398 -18.891 -10.266 1 97.69 104 GLU B C 1
ATOM 1871 O O . GLU B 1 104 ? -5.766 -17.922 -10.938 1 97.69 104 GLU B O 1
ATOM 1876 N N . THR B 1 105 ? -4.688 -19.875 -10.789 1 97.88 105 THR B N 1
ATOM 1877 C CA . THR B 1 105 ? -4.18 -19.812 -12.148 1 97.88 105 THR B CA 1
ATOM 1878 C C . THR B 1 105 ? -5.188 -20.406 -13.133 1 97.88 105 THR B C 1
ATOM 1880 O O . THR B 1 105 ? -5.098 -20.172 -14.344 1 97.88 105 THR B O 1
ATOM 1883 N N . GLY B 1 106 ? -6.082 -21.188 -12.633 1 93.69 106 GLY B N 1
ATOM 1884 C CA . GLY B 1 106 ? -7.188 -21.703 -13.422 1 93.69 106 GLY B CA 1
ATOM 1885 C C . GLY B 1 106 ? -8.539 -21.156 -13.008 1 93.69 106 GLY B C 1
ATOM 1886 O O . GLY B 1 106 ? -8.633 -20.422 -12.023 1 93.69 106 GLY B O 1
ATOM 1887 N N . GLY B 1 107 ? -9.477 -21.391 -13.789 1 93.31 107 GLY B N 1
ATOM 1888 C CA . GLY B 1 107 ? -10.836 -21 -13.43 1 93.31 107 GLY B CA 1
ATOM 1889 C C . GLY B 1 107 ? -11.086 -19.516 -13.594 1 93.31 107 GLY B C 1
ATOM 1890 O O . GLY B 1 107 ? -10.828 -18.953 -14.656 1 93.31 107 GLY B O 1
ATOM 1891 N N . GLU B 1 108 ? -11.633 -18.812 -12.547 1 94.75 108 GLU B N 1
ATOM 1892 C CA . GLU B 1 108 ? -12.062 -17.422 -12.625 1 94.75 108 GLU B CA 1
ATOM 1893 C C . GLU B 1 108 ? -10.961 -16.469 -12.156 1 94.75 108 GLU B C 1
ATOM 1895 O O . GLU B 1 108 ? -11.156 -15.258 -12.125 1 94.75 108 GLU B O 1
ATOM 1900 N N . HIS B 1 109 ? -9.828 -17.047 -11.82 1 97.06 109 HIS B N 1
ATOM 1901 C CA . HIS B 1 109 ? -8.672 -16.25 -11.406 1 97.06 109 HIS B CA 1
ATOM 1902 C C . HIS B 1 109 ? -9.023 -15.328 -10.242 1 97.06 109 HIS B C 1
ATOM 1904 O O . HIS B 1 109 ? -8.68 -14.148 -10.258 1 97.06 109 HIS B O 1
ATOM 1910 N N . LYS B 1 110 ? -9.734 -15.906 -9.242 1 96.56 110 LYS B N 1
ATOM 1911 C CA . LYS B 1 110 ? -10.094 -15.203 -8.016 1 96.56 110 LYS B CA 1
ATOM 1912 C C . LYS B 1 110 ? -8.906 -15.141 -7.051 1 96.56 110 LYS B C 1
ATOM 1914 O O . LYS B 1 110 ? -7.914 -15.844 -7.234 1 96.56 110 LYS B O 1
ATOM 1919 N N . TRP B 1 111 ? -9.086 -14.242 -6.098 1 95.81 111 TRP B N 1
ATOM 1920 C CA . TRP B 1 111 ? -8.055 -14.039 -5.086 1 95.81 111 TRP B CA 1
ATOM 1921 C C . TRP B 1 111 ? -8.344 -14.867 -3.836 1 95.81 111 TRP B C 1
ATOM 1923 O O . TRP B 1 111 ? -9.461 -14.844 -3.314 1 95.81 111 TRP B O 1
ATOM 1933 N N . PHE B 1 112 ? -7.309 -15.531 -3.332 1 94.62 112 PHE B N 1
ATOM 1934 C CA . PHE B 1 112 ? -7.445 -16.375 -2.15 1 94.62 112 PHE B CA 1
ATOM 1935 C C . PHE B 1 112 ? -6.445 -15.969 -1.076 1 94.62 112 PHE B C 1
ATOM 1937 O O . PHE B 1 112 ? -5.285 -15.68 -1.378 1 94.62 112 PHE B O 1
ATOM 1944 N N . LYS B 1 113 ? -6.984 -15.945 0.143 1 94.38 113 LYS B N 1
ATOM 1945 C CA . LYS B 1 113 ? -6.082 -15.812 1.28 1 94.38 113 LYS B CA 1
ATOM 1946 C C . LYS B 1 113 ? -5.297 -17.109 1.516 1 94.38 113 LYS B C 1
ATOM 1948 O O . LYS B 1 113 ? -5.887 -18.188 1.628 1 94.38 113 LYS B O 1
ATOM 1953 N N . LYS B 1 114 ? -4.012 -16.969 1.501 1 93.81 114 LYS B N 1
ATOM 1954 C CA . LYS B 1 114 ? -3.15 -18.141 1.692 1 93.81 114 LYS B CA 1
ATOM 1955 C C . LYS B 1 114 ? -2.135 -17.891 2.805 1 93.81 114 LYS B C 1
ATOM 1957 O O . LYS B 1 114 ? -1.789 -16.75 3.096 1 93.81 114 LYS B O 1
ATOM 1962 N N . ASP B 1 115 ? -1.757 -18.969 3.504 1 93.38 115 ASP B N 1
ATOM 1963 C CA . ASP B 1 115 ? -0.619 -18.891 4.414 1 93.38 115 ASP B CA 1
ATOM 1964 C C . ASP B 1 115 ? 0.645 -18.453 3.674 1 93.38 115 ASP B C 1
ATOM 1966 O O . ASP B 1 115 ? 0.98 -19.016 2.629 1 93.38 115 ASP B O 1
ATOM 1970 N N . ASP B 1 116 ? 1.325 -17.453 4.16 1 95 116 ASP B N 1
ATOM 1971 C CA . ASP B 1 116 ? 2.432 -16.844 3.432 1 95 116 ASP B CA 1
ATOM 1972 C C . ASP B 1 116 ? 3.65 -17.75 3.404 1 95 116 ASP B C 1
ATOM 1974 O O . ASP B 1 116 ? 4.641 -17.453 2.736 1 95 116 ASP B O 1
ATOM 1978 N N . GLU B 1 117 ? 3.531 -18.922 4.051 1 95.56 117 GLU B N 1
ATOM 1979 C CA . GLU B 1 117 ? 4.613 -19.906 4.035 1 95.56 117 GLU B CA 1
ATOM 1980 C C . GLU B 1 117 ? 4.438 -20.906 2.9 1 95.56 117 GLU B C 1
ATOM 1982 O O . GLU B 1 117 ? 5.359 -21.656 2.578 1 95.56 117 GLU B O 1
ATOM 1987 N N . GLU B 1 118 ? 3.215 -20.938 2.35 1 97 118 GLU B N 1
ATOM 1988 C CA . GLU B 1 118 ? 3.035 -21.797 1.183 1 97 118 GLU B CA 1
ATOM 1989 C C . GLU B 1 118 ? 3.914 -21.328 0.022 1 97 118 GLU B C 1
ATOM 1991 O O . GLU B 1 118 ? 4.352 -20.188 -0.017 1 97 118 GLU B O 1
ATOM 1996 N N . LYS B 1 119 ? 4.172 -22.281 -0.874 1 98.75 119 LYS B N 1
ATOM 1997 C CA . LYS B 1 119 ? 5.055 -21.953 -1.991 1 98.75 119 LYS B CA 1
ATOM 1998 C C . LYS B 1 119 ? 4.301 -22 -3.316 1 98.75 119 LYS B C 1
ATOM 2000 O O . LYS B 1 119 ? 3.654 -23 -3.639 1 98.75 119 LYS B O 1
ATOM 2005 N N . PHE B 1 120 ? 4.328 -20.891 -4.047 1 98.81 120 PHE B N 1
ATOM 2006 C CA . PHE B 1 120 ? 3.691 -20.766 -5.352 1 98.81 120 PHE B CA 1
ATOM 2007 C C . PHE B 1 120 ? 4.59 -20 -6.32 1 98.81 120 PHE B C 1
ATOM 2009 O O . PHE B 1 120 ? 5.586 -19.406 -5.91 1 98.81 120 PHE B O 1
ATOM 2016 N N . ASN B 1 121 ? 4.277 -20.172 -7.641 1 98.88 121 ASN B N 1
ATOM 2017 C CA . ASN B 1 121 ? 4.797 -19.172 -8.57 1 98.88 121 ASN B CA 1
ATOM 2018 C C . ASN B 1 121 ? 4.34 -17.766 -8.195 1 98.88 121 ASN B C 1
ATOM 2020 O O . ASN B 1 121 ? 3.572 -17.578 -7.25 1 98.88 121 ASN B O 1
ATOM 2024 N N . PHE B 1 122 ? 4.879 -16.797 -8.922 1 98.75 122 PHE B N 1
ATOM 2025 C CA . PHE B 1 122 ? 4.504 -15.438 -8.57 1 98.75 122 PHE B CA 1
ATOM 2026 C C . PHE B 1 122 ? 4.734 -14.492 -9.742 1 98.75 122 PHE B C 1
ATOM 2028 O O . PHE B 1 122 ? 5.465 -14.82 -10.68 1 98.75 122 PHE B O 1
ATOM 2035 N N . ILE B 1 123 ? 4.066 -13.422 -9.719 1 96.88 123 ILE B N 1
ATOM 2036 C CA . ILE B 1 123 ? 4.133 -12.438 -10.789 1 96.88 123 ILE B CA 1
ATOM 2037 C C . ILE B 1 123 ? 4.758 -11.148 -10.273 1 96.88 123 ILE B C 1
ATOM 2039 O O . ILE B 1 123 ? 4.359 -10.633 -9.219 1 96.88 123 ILE B O 1
ATOM 2043 N N . CYS B 1 124 ? 5.777 -10.68 -11 1 94.69 124 CYS B N 1
ATOM 2044 C CA . CYS B 1 124 ? 6.453 -9.43 -10.672 1 94.69 124 CYS B CA 1
ATOM 2045 C C . CYS B 1 124 ? 6.023 -8.312 -11.617 1 94.69 124 CYS B C 1
ATOM 2047 O O . CYS B 1 124 ? 5.824 -8.547 -12.805 1 94.69 124 CYS B O 1
ATOM 2049 N N . SER B 1 125 ? 5.891 -7.133 -10.977 1 88.94 125 SER B N 1
ATOM 2050 C CA . SER B 1 125 ? 5.848 -5.938 -11.812 1 88.94 125 SER B CA 1
ATOM 2051 C C . SER B 1 125 ? 7.238 -5.574 -12.328 1 88.94 125 SER B C 1
ATOM 2053 O O . SER B 1 125 ? 8.242 -5.895 -11.688 1 88.94 125 SER B O 1
ATOM 2055 N N . LEU B 1 126 ? 7.215 -5.039 -13.516 1 82.88 126 LEU B N 1
ATOM 2056 C CA . LEU B 1 126 ? 8.492 -4.68 -14.109 1 82.88 126 LEU B CA 1
ATOM 2057 C C . LEU B 1 126 ? 8.812 -3.207 -13.867 1 82.88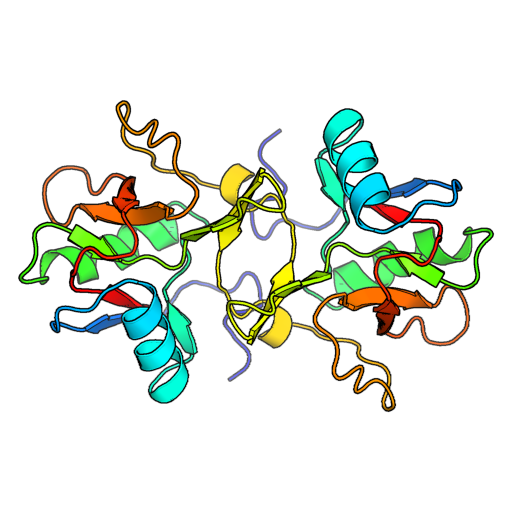 126 LEU B C 1
ATOM 2059 O O . LEU B 1 126 ? 7.902 -2.377 -13.789 1 82.88 126 LEU B O 1
#

InterPro domains:
  IPR001304 C-type lectin-like [PF00059] (21-125)
  IPR001304 C-type lectin-like [PS50041] (10-125)
  IPR001304 C-type lectin-like [SM00034] (5-125)
  IPR016186 C-type lectin-like/link domain superfamily [G3DSA:3.10.100.10] (4-126)
  IPR016187 C-type lectin fold [SSF56436] (15-125)

pLDDT: mean 84.76, std 17.85, range [22.09, 98.88]

Sequence (252 aa):
DGEICKDSAFTSEKWILINESKNWDDALIYCRKHHDNLVSITSSEQQELVKEKAENATTAYVWLGLRYSCALDLWFWVDDQLACYQNWANETDTGHCNLAVAMETGGEHKWFKKDDEEKFNFICSLDGEICKDSAFTSEKWILINESKNWDDALIYCRKHHDNLVSITSSEQQELVKEKAENATTAYVWLGLRYSCALDLWFWVDDQLACYQNWANETDTGHCNLAVAMETGGEHKWFKKDDEEKFNFICSL

Radius of gyration: 18.3 Å; Cα contacts (8 Å, |Δi|>4): 526; chains: 2; bounding box: 38×50×42 Å

Nearest PDB structures (foldseek):
  2nan-assembly1_A  TM=5.055E-01  e=8.327E-03  Homo sapiens
  3j82-assembly1_A  TM=5.466E-01  e=1.044E-01  Mus musculus
  6inv-assembly1_A  TM=5.128E-01  e=1.997E-01  Homo sapiens
  7jpu-assembly1_C  TM=4.631E-01  e=1.697E+00  Homo sapiens
  2nan-assembly1_A  TM=5.052E-01  e=9.849E-03  Homo sapiens

Foldseek 3Di:
DLPPQDVDDPPDDQDADDQDDDDPVVVQVVCVVPHFGFADDDDPVSVVNVVVRVVPHPDPDDDGQWDADPVVRDIDGPHPNVSNDFFADPDEPPVDPQWDWDFDPDDPRGIHIDRVPDDDDDDDDD/DLPPLDPDDPPDDQDADDQDDDDPVVVQVVCVVPHFGFADDDDPVSVVNVVVRVVPHPDPDDDGQWDADPVVRDIDGPHPNVSNDFFADPDAPPVDPQWDWDFDPDDPRGIHIDRVPDDDDDDDDD